Protein AF-0000000068027535 (afdb_homodimer)

Secondary structure (DSSP, 8-state):
---------------HHHHHHHHHHHHHS--S---HHHHHHHHHHHHHTT-HHHHHHHHHHHHTT--TTTHHHHHHHHHHHT-HHHHHHHHHHHTSHHHHHHHHTSTHHHHHHHH-THHHHHHHHHHS-TT-HHHHHHHHHH--/---------------HHHHHHHHHHHHHS--S---HHHHHHHHHHHHHTT-HHHHHHHHHHHHTT--TTTHHHHHHHHHHHT-HHHHHHHHHHHTSHHHHHHHHTSTHHHHHHHH-THHHHHHHHHHS-TT-HHHHHHHHHH--

pLDDT: mean 91.59, std 15.97, range [33.88, 98.69]

Structure (mmCIF, N/CA/C/O backbone):
data_AF-0000000068027535-model_v1
#
loop_
_entity.id
_entity.type
_entity.pdbx_description
1 polymer 'BTB domain-containing protein'
#
loop_
_atom_site.group_PDB
_atom_site.id
_atom_site.type_symbol
_atom_site.label_atom_id
_atom_site.label_alt_id
_atom_site.label_comp_id
_atom_site.label_asym_id
_atom_site.label_entity_id
_atom_site.label_seq_id
_atom_site.pdbx_PDB_ins_code
_atom_site.Cartn_x
_atom_site.Cartn_y
_atom_site.Cartn_z
_atom_site.occupancy
_atom_site.B_iso_or_equiv
_atom_site.auth_seq_id
_atom_site.auth_comp_id
_atom_site.auth_asym_id
_atom_site.auth_atom_id
_atom_site.pdbx_PDB_model_num
ATOM 1 N N . MET A 1 1 ? -26.547 28.641 49.562 1 34.34 1 MET A N 1
ATOM 2 C CA . MET A 1 1 ? -25.156 28.906 49.219 1 34.34 1 MET A CA 1
ATOM 3 C C . MET A 1 1 ? -24.766 28.109 47.969 1 34.34 1 MET A C 1
ATOM 5 O O . MET A 1 1 ? -24.859 26.891 47.938 1 34.34 1 MET A O 1
ATOM 9 N N . GLU A 1 2 ? -25.031 28.641 46.719 1 34.19 2 GLU A N 1
ATOM 10 C CA . GLU A 1 2 ? -24.891 28.031 45.375 1 34.19 2 GLU A CA 1
ATOM 11 C C . GLU A 1 2 ? -23.469 27.5 45.188 1 34.19 2 GLU A C 1
ATOM 13 O O . GLU A 1 2 ? -22.5 28.234 45.344 1 34.19 2 GLU A O 1
ATOM 18 N N . GLU A 1 3 ? -23.172 26.219 45.5 1 37.66 3 GLU A N 1
ATOM 19 C CA . GLU A 1 3 ? -21.938 25.469 45.281 1 37.66 3 GLU A CA 1
ATOM 20 C C . GLU A 1 3 ? -21.375 25.781 43.875 1 37.66 3 GLU A C 1
ATOM 22 O O . GLU A 1 3 ? -22.094 25.719 42.875 1 37.66 3 GLU A O 1
ATOM 27 N N . SER A 1 4 ? -20.406 26.766 43.781 1 38.25 4 SER A N 1
ATOM 28 C CA . SER A 1 4 ? -19.562 27.062 42.625 1 38.25 4 SER A CA 1
ATOM 29 C C . SER A 1 4 ? -19.031 25.797 42 1 38.25 4 SER A C 1
ATOM 31 O O . SER A 1 4 ? -18.375 24.984 42.656 1 38.25 4 SER A O 1
ATOM 33 N N . SER A 1 5 ? -19.797 25.078 41.188 1 38.94 5 SER A N 1
ATOM 34 C CA . SER A 1 5 ? -19.281 24.047 40.312 1 38.94 5 SER A CA 1
ATOM 35 C C . SER A 1 5 ? -17.906 24.406 39.781 1 38.94 5 SER A C 1
ATOM 37 O O . SER A 1 5 ? -17.766 25.391 39.031 1 38.94 5 SER A O 1
ATOM 39 N N . SER A 1 6 ? -16.891 24.328 40.625 1 39.22 6 SER A N 1
ATOM 40 C CA . SER A 1 6 ? -15.508 24.406 40.188 1 39.22 6 SER A CA 1
ATOM 41 C C . SER A 1 6 ? -15.305 23.656 38.875 1 39.22 6 SER A C 1
ATOM 43 O O . SER A 1 6 ? -15.445 22.438 38.844 1 39.22 6 SER A O 1
ATOM 45 N N . GLY A 1 7 ? -15.797 24.156 37.781 1 38.53 7 GLY A N 1
ATOM 46 C CA . GLY A 1 7 ? -15.398 23.656 36.469 1 38.53 7 GLY A CA 1
ATOM 47 C C . GLY A 1 7 ? -13.945 23.219 36.406 1 38.53 7 GLY A C 1
ATOM 48 O O . GLY A 1 7 ? -13.039 24.016 36.688 1 38.53 7 GLY A O 1
ATOM 49 N N . HIS A 1 8 ? -13.547 22.047 36.969 1 38.53 8 HIS A N 1
ATOM 50 C CA . HIS A 1 8 ? -12.234 21.453 36.75 1 38.53 8 HIS A CA 1
ATOM 51 C C . HIS A 1 8 ? -11.734 21.781 35.344 1 38.53 8 HIS A C 1
ATOM 53 O O . HIS A 1 8 ? -12.32 21.328 34.344 1 38.53 8 HIS A O 1
ATOM 59 N N . ILE A 1 9 ? -11.242 22.969 35.062 1 40.19 9 ILE A N 1
ATOM 60 C CA . ILE A 1 9 ? -10.531 23.234 33.812 1 40.19 9 ILE A CA 1
ATOM 61 C C . ILE A 1 9 ? -9.445 22.188 33.594 1 40.19 9 ILE A C 1
ATOM 63 O O . ILE A 1 9 ? -8.562 22.016 34.438 1 40.19 9 ILE A O 1
ATOM 67 N N . GLU A 1 10 ? -9.68 21.094 33.188 1 42.31 10 GLU A N 1
ATOM 68 C CA . GLU A 1 10 ? -8.57 20.266 32.688 1 42.31 10 GLU A CA 1
ATOM 69 C C . GLU A 1 10 ? -7.48 21.125 32.062 1 42.31 10 GLU A C 1
ATOM 71 O O . GLU A 1 10 ? -7.715 21.781 31.047 1 42.31 10 GLU A O 1
ATOM 76 N N . ILE A 1 11 ? -6.676 21.688 32.875 1 45.47 11 ILE A N 1
ATOM 77 C CA . ILE A 1 11 ? -5.504 22.422 32.406 1 45.47 11 ILE A CA 1
ATOM 78 C C . ILE A 1 11 ? -4.801 21.641 31.297 1 45.47 11 ILE A C 1
ATOM 80 O O . ILE A 1 11 ? -4.355 20.516 31.516 1 45.47 11 ILE A O 1
ATOM 84 N N . CYS A 1 12 ? -5.273 21.594 30.188 1 54.16 12 CYS A N 1
ATOM 85 C CA . CYS A 1 12 ? -4.516 21.094 29.047 1 54.16 12 CYS A CA 1
ATOM 86 C C . CYS A 1 12 ? -3.086 21.625 29.078 1 54.16 12 CYS A C 1
ATOM 88 O O . CYS A 1 12 ? -2.85 22.781 29.422 1 54.16 12 CYS A O 1
ATOM 90 N N . ASP A 1 13 ? -2.123 20.797 29.281 1 64.94 13 ASP A N 1
ATOM 91 C CA . ASP A 1 13 ? -0.704 21.125 29.375 1 64.94 13 ASP A CA 1
ATOM 92 C C . ASP A 1 13 ? -0.248 21.953 28.188 1 64.94 13 ASP A C 1
ATOM 94 O O . ASP A 1 13 ? 0.183 21.406 27.156 1 64.94 13 ASP A O 1
ATOM 98 N N . MET A 1 14 ? -0.926 22.984 27.984 1 82.12 14 MET A N 1
ATOM 99 C CA . MET A 1 14 ? -0.424 23.938 27 1 82.12 14 MET A CA 1
ATOM 100 C C . MET A 1 14 ? 0.792 24.688 27.531 1 82.12 14 MET A C 1
ATOM 102 O O . MET A 1 14 ? 0.823 25.062 28.703 1 82.12 14 MET A O 1
ATOM 106 N N . GLU A 1 15 ? 1.81 24.719 26.719 1 90.19 15 GLU A N 1
ATOM 107 C CA . GLU A 1 15 ? 3.004 25.484 27.078 1 90.19 15 GLU A CA 1
ATOM 108 C C . GLU A 1 15 ? 2.66 26.938 27.391 1 90.19 15 GLU A C 1
ATOM 110 O O . GLU A 1 15 ? 1.772 27.516 26.75 1 90.19 15 GLU A O 1
ATOM 115 N N . ALA A 1 16 ? 3.369 27.547 28.234 1 92.31 16 ALA A N 1
ATOM 116 C CA . ALA A 1 16 ? 3.094 28.891 28.734 1 92.31 16 ALA A CA 1
ATOM 117 C C . ALA A 1 16 ? 3.115 29.906 27.609 1 92.31 16 ALA A C 1
ATOM 119 O O . ALA A 1 16 ? 2.254 30.797 27.547 1 92.31 16 ALA A O 1
ATOM 120 N N . ASP A 1 17 ? 4.07 29.734 26.781 1 93.5 17 ASP A N 1
ATOM 121 C CA . ASP A 1 17 ? 4.191 30.688 25.688 1 93.5 17 ASP A CA 1
ATOM 122 C C . ASP A 1 17 ? 3 30.578 24.734 1 93.5 17 ASP A C 1
ATOM 124 O O . ASP A 1 17 ? 2.508 31.594 24.234 1 93.5 17 ASP A O 1
ATOM 128 N N . VAL A 1 18 ? 2.545 29.422 24.484 1 95.88 18 VAL A N 1
ATOM 129 C CA . VAL A 1 18 ? 1.379 29.203 23.641 1 95.88 18 VAL A CA 1
ATOM 130 C C . VAL A 1 18 ? 0.146 29.844 24.281 1 95.88 18 VAL A C 1
ATOM 132 O O . VAL A 1 18 ? -0.618 30.531 23.609 1 95.88 18 VAL A O 1
ATOM 135 N N . PHE A 1 19 ? 0.036 29.641 25.578 1 95.44 19 PHE A N 1
ATOM 136 C CA . PHE A 1 19 ? -1.104 30.188 26.297 1 95.44 19 PHE A CA 1
ATOM 137 C C . PHE A 1 19 ? -1.096 31.703 26.25 1 95.44 19 PHE A C 1
ATOM 139 O O . PHE A 1 19 ? -2.125 32.344 25.984 1 95.44 19 PHE A O 1
ATOM 146 N N . LYS A 1 20 ? 0.001 32.25 26.453 1 95.25 20 LYS A N 1
ATOM 147 C CA . LYS A 1 20 ? 0.148 33.688 26.406 1 95.25 20 LYS A CA 1
ATOM 148 C C . LYS A 1 20 ? -0.239 34.25 25.047 1 95.25 20 LYS A C 1
ATOM 150 O O . LYS A 1 20 ? -0.961 35.25 24.953 1 95.25 20 LYS A O 1
ATOM 155 N N . THR A 1 21 ? 0.251 33.594 24.062 1 96.94 21 THR A N 1
ATOM 156 C CA . THR A 1 21 ? -0.044 34.031 22.703 1 96.94 21 THR A CA 1
ATOM 157 C C . THR A 1 21 ? -1.529 33.875 22.391 1 96.94 21 THR A C 1
ATOM 159 O O . THR A 1 21 ? -2.129 34.75 21.734 1 96.94 21 THR A O 1
ATOM 162 N N . LEU A 1 22 ? -2.131 32.844 22.844 1 97.38 22 LEU A N 1
ATOM 163 C CA . LEU A 1 22 ? -3.562 32.625 22.688 1 97.38 22 LEU A CA 1
ATOM 164 C C . LEU A 1 22 ? -4.367 33.75 23.328 1 97.38 22 LEU A C 1
ATOM 166 O O . LEU A 1 22 ? -5.238 34.344 22.688 1 97.38 22 LEU A O 1
ATOM 170 N N . LEU A 1 23 ? -3.996 34.062 24.531 1 96.38 23 LEU A N 1
ATOM 171 C CA . LEU A 1 23 ? -4.688 35.125 25.25 1 96.38 23 LEU A CA 1
ATOM 172 C C . LEU A 1 23 ? -4.535 36.469 24.547 1 96.38 23 LEU A C 1
ATOM 174 O O . LEU A 1 23 ? -5.496 37.219 24.422 1 96.38 23 LEU A O 1
ATOM 178 N N . TYR A 1 24 ? -3.365 36.719 24.172 1 97.31 24 TYR A N 1
ATOM 179 C CA . TYR A 1 24 ? -3.102 37.938 23.422 1 97.31 24 TYR A CA 1
ATOM 180 C C . TYR A 1 24 ? -4.004 38.062 22.203 1 97.31 24 TYR A C 1
ATOM 182 O O . TYR A 1 24 ? -4.578 39.094 21.938 1 97.31 24 TYR A O 1
ATOM 190 N N . PHE A 1 25 ? -4.121 37 21.5 1 97.94 25 PHE A N 1
ATOM 191 C CA . PHE A 1 25 ? -4.98 36.969 20.312 1 97.94 25 PHE A CA 1
ATOM 192 C C . PHE A 1 25 ? -6.43 37.25 20.703 1 97.94 25 PHE A C 1
ATOM 194 O O . PHE A 1 25 ? -7.121 38.031 20.047 1 97.94 25 PHE A O 1
ATOM 201 N N . ILE A 1 26 ? -6.898 36.594 21.734 1 97 26 ILE A N 1
ATOM 202 C CA . ILE A 1 26 ? -8.281 36.75 22.172 1 97 26 ILE A CA 1
ATOM 203 C C . ILE A 1 26 ? -8.578 38.188 22.5 1 97 26 ILE A C 1
ATOM 205 O O . ILE A 1 26 ? -9.664 38.719 22.203 1 97 26 ILE A O 1
ATOM 209 N N . TYR A 1 27 ? -7.586 38.781 23.047 1 97.19 27 TYR A N 1
ATOM 210 C CA . TYR A 1 27 ? -7.789 40.125 23.531 1 97.19 27 TYR A CA 1
ATOM 211 C C . TYR A 1 27 ? -7.598 41.156 22.406 1 97.19 27 TYR A C 1
ATOM 213 O O . TYR A 1 27 ? -8.219 42.219 22.422 1 97.19 27 TYR A O 1
ATOM 221 N N . THR A 1 28 ? -6.711 40.875 21.453 1 97.38 28 THR A N 1
ATOM 222 C CA . THR A 1 28 ? -6.309 41.875 20.5 1 97.38 28 THR A CA 1
ATOM 223 C C . THR A 1 28 ? -6.723 41.5 19.078 1 97.38 28 THR A C 1
ATOM 225 O O . THR A 1 28 ? -6.719 42.344 18.172 1 97.38 28 THR A O 1
ATOM 228 N N . ASP A 1 29 ? -6.891 40.219 18.797 1 97.06 29 ASP A N 1
ATOM 229 C CA . ASP A 1 29 ? -7.219 39.656 17.484 1 97.06 29 ASP A CA 1
ATOM 230 C C . ASP A 1 29 ? -6.008 39.688 16.562 1 97.06 29 ASP A C 1
ATOM 232 O O . ASP A 1 29 ? -6.148 39.844 15.344 1 97.06 29 ASP A O 1
ATOM 236 N N . SER A 1 30 ? -4.867 39.656 17.25 1 96.44 30 SER A N 1
ATOM 237 C CA . SER A 1 30 ? -3.629 39.719 16.484 1 96.44 30 SER A CA 1
ATOM 238 C C . SER A 1 30 ? -2.627 38.688 16.984 1 96.44 30 SER A C 1
ATOM 240 O O . SER A 1 30 ? -2.639 38.312 18.156 1 96.44 30 SER A O 1
ATOM 242 N N . VAL A 1 31 ? -1.826 38.156 16 1 96.75 31 VAL A N 1
ATOM 243 C CA . VAL A 1 31 ? -0.714 37.281 16.328 1 96.75 31 VAL A CA 1
ATOM 244 C C . VAL A 1 31 ? 0.538 37.719 15.57 1 96.75 31 VAL A C 1
ATOM 246 O O . VAL A 1 31 ? 0.839 37.219 14.492 1 96.75 31 VAL A O 1
ATOM 249 N N . PRO A 1 32 ? 1.29 38.656 16.141 1 92.31 32 PRO A N 1
ATOM 250 C CA . PRO A 1 32 ? 2.385 39.312 15.414 1 92.31 32 PRO A CA 1
ATOM 251 C C . PRO A 1 32 ? 3.549 38.375 15.125 1 92.31 32 PRO A C 1
ATOM 253 O O . PRO A 1 32 ? 4.246 38.531 14.117 1 92.31 32 PRO A O 1
ATOM 256 N N . LEU A 1 33 ? 3.932 37.5 15.984 1 89.06 33 LEU A N 1
ATOM 257 C CA . LEU A 1 33 ? 5.008 36.562 15.766 1 89.06 33 LEU A CA 1
ATOM 258 C C . LEU A 1 33 ? 4.453 35.125 15.648 1 89.06 33 LEU A C 1
ATOM 260 O O . LEU A 1 33 ? 3.906 34.594 16.609 1 89.06 33 LEU A O 1
ATOM 264 N N . LEU A 1 34 ? 4.406 34.75 14.406 1 96 34 LEU A N 1
ATOM 265 C CA . LEU A 1 34 ? 3.865 33.406 14.188 1 96 34 LEU A CA 1
ATOM 266 C C . LEU A 1 34 ? 4.801 32.594 13.32 1 96 34 LEU A C 1
ATOM 268 O O . LEU A 1 34 ? 4.766 32.688 12.094 1 96 34 LEU A O 1
ATOM 272 N N . ASP A 1 35 ? 5.617 31.812 13.93 1 95.56 35 ASP A N 1
ATOM 273 C CA . ASP A 1 35 ? 6.379 30.844 13.141 1 95.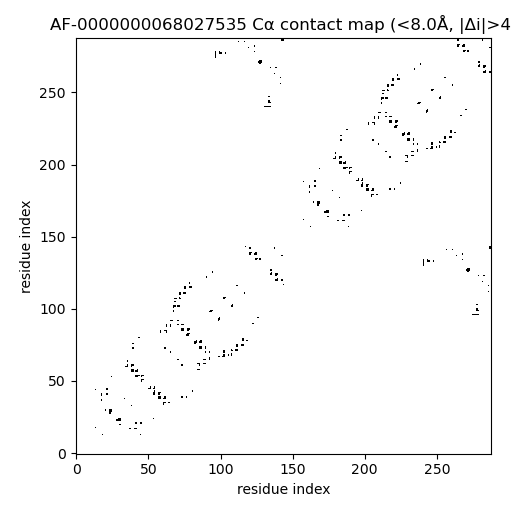56 35 ASP A CA 1
ATOM 274 C C . ASP A 1 35 ? 5.641 29.516 13.031 1 95.56 35 ASP A C 1
ATOM 276 O O . ASP A 1 35 ? 4.578 29.344 13.633 1 95.56 35 ASP A O 1
ATOM 280 N N . VAL A 1 36 ? 6.188 28.641 12.312 1 95.81 36 VAL A N 1
ATOM 281 C CA . VAL A 1 36 ? 5.492 27.406 11.969 1 95.81 36 VAL A CA 1
ATOM 282 C C . VAL A 1 36 ? 5.305 26.562 13.219 1 95.81 36 VAL A C 1
ATOM 284 O O . VAL A 1 36 ? 4.258 25.938 13.406 1 95.81 36 VAL A O 1
ATOM 287 N N . VAL A 1 37 ? 6.266 26.547 14.062 1 94.62 37 VAL A N 1
ATOM 288 C CA . VAL A 1 37 ? 6.188 25.766 15.281 1 94.62 37 VAL A CA 1
ATOM 289 C C . VAL A 1 37 ? 5.07 26.297 16.172 1 94.62 37 VAL A C 1
ATOM 291 O O . VAL A 1 37 ? 4.215 25.547 16.641 1 94.62 37 VAL A O 1
ATOM 294 N N . MET A 1 38 ? 5.082 27.531 16.391 1 95.38 38 MET A N 1
ATOM 295 C CA . MET A 1 38 ? 4.035 28.188 17.172 1 95.38 38 MET A CA 1
ATOM 296 C C . MET A 1 38 ? 2.672 28 16.516 1 95.38 38 MET A C 1
ATOM 298 O O . MET A 1 38 ? 1.68 27.734 17.188 1 95.38 38 MET A O 1
ATOM 302 N N . ALA A 1 39 ? 2.637 28.156 15.211 1 97.81 39 ALA A N 1
ATOM 303 C CA . ALA A 1 39 ? 1.385 27.969 14.484 1 97.81 39 ALA A CA 1
ATOM 304 C C . ALA A 1 39 ? 0.794 26.594 14.75 1 97.81 39 ALA A C 1
ATOM 306 O O . ALA A 1 39 ? -0.422 26.453 14.906 1 97.81 39 ALA A O 1
ATOM 307 N N . GLY A 1 40 ? 1.618 25.578 14.828 1 97.44 40 GLY A N 1
ATOM 308 C CA . GLY A 1 40 ? 1.147 24.234 15.148 1 97.44 40 GLY A CA 1
ATOM 309 C C . GLY A 1 40 ? 0.492 24.141 16.516 1 97.44 40 GLY A C 1
ATOM 310 O O . GLY A 1 40 ? -0.602 23.594 16.641 1 97.44 40 GLY A O 1
ATOM 311 N N . HIS A 1 41 ? 1.162 24.688 17.453 1 96.31 41 HIS A N 1
ATOM 312 C CA . HIS A 1 41 ? 0.631 24.672 18.812 1 96.31 41 HIS A CA 1
ATOM 313 C C . HIS A 1 41 ? -0.655 25.484 18.922 1 96.31 41 HIS A C 1
ATOM 315 O O . HIS A 1 41 ? -1.63 25.031 19.531 1 96.31 41 HIS A O 1
ATOM 321 N N . LEU A 1 42 ? -0.685 26.578 18.312 1 97.69 42 LEU A N 1
ATOM 322 C CA . LEU A 1 42 ? -1.848 27.469 18.391 1 97.69 42 LEU A CA 1
ATOM 323 C C . LEU A 1 42 ? -3.025 26.859 17.625 1 97.69 42 LEU A C 1
ATOM 325 O O . LEU A 1 42 ? -4.18 27.047 18.016 1 97.69 42 LEU A O 1
ATOM 329 N N . LEU A 1 43 ? -2.732 26.172 16.562 1 98.12 43 LEU A N 1
ATOM 330 C CA . LEU A 1 43 ? -3.803 25.516 15.82 1 98.12 43 LEU A CA 1
ATOM 331 C C . LEU A 1 43 ? -4.59 24.562 16.719 1 98.12 43 LEU A C 1
ATOM 333 O O . LEU A 1 43 ? -5.82 24.609 16.734 1 98.12 43 LEU A O 1
ATOM 337 N N . VAL A 1 44 ? -3.904 23.797 17.469 1 97.62 44 VAL A N 1
ATOM 338 C CA . VAL A 1 44 ? -4.523 22.828 18.375 1 97.62 44 VAL A CA 1
ATOM 339 C C . VAL A 1 44 ? -5.328 23.562 19.438 1 97.62 44 VAL A C 1
ATOM 341 O O . VAL A 1 44 ? -6.469 23.203 19.719 1 97.62 44 VAL A O 1
ATOM 344 N N . ALA A 1 45 ? -4.75 24.578 19.969 1 97.12 45 ALA A N 1
ATOM 345 C CA . ALA A 1 45 ? -5.414 25.359 21 1 97.12 45 ALA A CA 1
ATOM 346 C C . ALA A 1 45 ? -6.66 26.047 20.453 1 97.12 45 ALA A C 1
ATOM 348 O O . ALA A 1 45 ? -7.719 26.016 21.078 1 97.12 45 ALA A O 1
ATOM 349 N N . ALA A 1 46 ? -6.457 26.656 19.359 1 97.81 46 ALA A N 1
ATOM 350 C CA . ALA A 1 46 ? -7.578 27.359 18.719 1 97.81 46 ALA A CA 1
ATOM 351 C C . ALA A 1 46 ? -8.734 26.391 18.453 1 97.81 46 ALA A C 1
ATOM 353 O O . ALA A 1 46 ? -9.898 26.75 18.609 1 97.81 46 ALA A O 1
ATOM 354 N N . ASP A 1 47 ? -8.375 25.188 18.016 1 97.31 47 ASP A N 1
ATOM 355 C CA . ASP A 1 47 ? -9.375 24.156 17.781 1 97.31 47 ASP A CA 1
ATOM 356 C C . ASP A 1 47 ? -10.047 23.734 19.078 1 97.31 47 ASP A C 1
ATOM 358 O O . ASP A 1 47 ? -11.273 23.609 19.141 1 97.31 47 ASP A O 1
ATOM 362 N N . ARG A 1 48 ? -9.305 23.609 20.094 1 95.56 48 ARG A N 1
ATOM 363 C CA . ARG A 1 48 ? -9.797 23.156 21.391 1 95.56 48 ARG A CA 1
ATOM 364 C C . ARG A 1 48 ? -10.742 24.172 22 1 95.56 48 ARG A C 1
ATOM 366 O O . ARG A 1 48 ? -11.766 23.797 22.578 1 95.56 48 ARG A O 1
ATOM 373 N N . TYR A 1 49 ? -10.383 25.359 21.844 1 95.5 49 TYR A N 1
ATOM 374 C CA . TYR A 1 49 ? -11.141 26.406 22.531 1 95.5 49 TYR A CA 1
ATOM 375 C C . TYR A 1 49 ? -12.125 27.078 21.578 1 95.5 49 TYR A C 1
ATOM 377 O O . TYR A 1 49 ? -12.75 28.078 21.938 1 95.5 49 TYR A O 1
ATOM 385 N N . ASP A 1 50 ? -12.227 26.578 20.391 1 96.69 50 ASP A N 1
ATOM 386 C CA . ASP A 1 50 ? -13.195 27 19.391 1 96.69 50 ASP A CA 1
ATOM 387 C C . ASP A 1 50 ? -13.031 28.484 19.047 1 96.69 50 ASP A C 1
ATOM 389 O O . ASP A 1 50 ? -13.992 29.25 19.125 1 96.69 50 ASP A O 1
ATOM 393 N N . ILE A 1 51 ? -11.852 28.797 18.688 1 97.75 51 ILE A N 1
ATOM 394 C CA . ILE A 1 51 ? -11.508 30.125 18.188 1 97.75 51 ILE A CA 1
ATOM 395 C C . ILE A 1 51 ? -11.273 30.062 16.688 1 97.75 51 ILE A C 1
ATOM 397 O O . ILE A 1 51 ? -10.133 29.938 16.219 1 97.75 51 ILE A O 1
ATOM 401 N N . PRO A 1 52 ? -12.227 30.266 15.883 1 97.62 52 PRO A N 1
ATOM 402 C CA . PRO A 1 52 ? -12.18 29.953 14.453 1 97.62 52 PRO A CA 1
ATOM 403 C C . PRO A 1 52 ? -11.188 30.828 13.68 1 97.62 52 PRO A C 1
ATOM 405 O O . PRO A 1 52 ? -10.477 30.328 12.805 1 97.62 52 PRO A O 1
ATOM 408 N N . ARG A 1 53 ? -11.227 32.125 13.969 1 97.94 53 ARG A N 1
ATOM 409 C CA . ARG A 1 53 ? -10.336 33 13.227 1 97.94 53 ARG A CA 1
ATOM 410 C C . ARG A 1 53 ? -8.875 32.625 13.43 1 97.94 53 ARG A C 1
ATOM 412 O O . ARG A 1 53 ? -8.117 32.531 12.469 1 97.94 53 ARG A O 1
ATOM 419 N N . LEU A 1 54 ? -8.5 32.375 14.648 1 98.38 54 LEU A N 1
ATOM 420 C CA . LEU A 1 54 ? -7.133 31.969 14.945 1 98.38 54 LEU A CA 1
ATOM 421 C C . LEU A 1 54 ? -6.82 30.609 14.305 1 98.38 54 LEU A C 1
ATOM 423 O O . LEU A 1 54 ? -5.715 30.406 13.805 1 98.38 54 LEU A O 1
ATOM 427 N N . LYS A 1 55 ? -7.766 29.703 14.328 1 98.31 55 LYS A N 1
ATOM 428 C CA . LYS A 1 55 ? -7.602 28.406 13.703 1 98.31 55 LYS A CA 1
ATOM 429 C C . LYS A 1 55 ? -7.258 28.547 12.219 1 98.31 55 LYS A C 1
ATOM 431 O O . LYS A 1 55 ? -6.305 27.922 11.734 1 98.31 55 LYS A O 1
ATOM 436 N N . VAL A 1 56 ? -7.965 29.375 11.562 1 98.25 56 VAL A N 1
ATOM 437 C CA . VAL A 1 56 ? -7.777 29.594 10.133 1 98.25 56 VAL A CA 1
ATOM 438 C C . VAL A 1 56 ? -6.41 30.219 9.875 1 98.25 56 VAL A C 1
ATOM 440 O O . VAL A 1 56 ? -5.688 29.797 8.969 1 98.25 56 VAL A O 1
ATOM 443 N N . ILE A 1 57 ? -6.059 31.203 10.664 1 98.38 57 ILE A N 1
ATOM 444 C CA . ILE A 1 57 ? -4.781 31.891 10.516 1 98.38 57 ILE A CA 1
ATOM 445 C C . ILE A 1 57 ? -3.635 30.906 10.68 1 98.38 57 ILE A C 1
ATOM 447 O O . ILE A 1 57 ? -2.717 30.859 9.852 1 98.38 57 ILE A O 1
ATOM 451 N N . CYS A 1 58 ? -3.713 30.109 11.672 1 98.56 58 CYS A N 1
ATOM 452 C CA . CYS A 1 58 ? -2.658 29.141 11.953 1 98.56 58 CYS A CA 1
ATOM 453 C C . CYS A 1 58 ? -2.604 28.062 10.875 1 98.56 58 CYS A C 1
ATOM 455 O O . CYS A 1 58 ? -1.521 27.688 10.422 1 98.56 58 CYS A O 1
ATOM 457 N N . GLU A 1 59 ? -3.736 27.547 10.5 1 98.56 59 GLU A N 1
ATOM 458 C CA . GLU A 1 59 ? -3.783 26.516 9.469 1 98.56 59 GLU A CA 1
ATOM 459 C C . GLU A 1 59 ? -3.209 27.031 8.148 1 98.56 59 GLU A C 1
ATOM 461 O O . GLU A 1 59 ? -2.486 26.312 7.457 1 98.56 59 GLU A O 1
ATOM 466 N N . GLU A 1 60 ? -3.543 28.266 7.832 1 98.25 60 GLU A N 1
ATOM 467 C CA . GLU A 1 60 ? -3.006 28.875 6.617 1 98.25 60 GLU A CA 1
ATOM 468 C C . GLU A 1 60 ? -1.486 28.984 6.688 1 98.25 60 GLU A C 1
ATOM 470 O O . GLU A 1 60 ? -0.794 28.734 5.699 1 98.25 60 GLU A O 1
ATOM 475 N N . LYS A 1 61 ? -0.976 29.453 7.793 1 98.25 61 LYS A N 1
ATOM 476 C CA . LYS A 1 61 ? 0.466 29.547 8 1 98.25 61 LYS A CA 1
ATOM 477 C C . LYS A 1 61 ? 1.146 28.203 7.77 1 98.25 61 LYS A C 1
ATOM 479 O O . LYS A 1 61 ? 2.15 28.109 7.059 1 98.25 61 LYS A O 1
ATOM 484 N N . LEU A 1 62 ? 0.594 27.141 8.289 1 98.44 62 LEU A N 1
ATOM 485 C CA . LEU A 1 62 ? 1.167 25.812 8.148 1 98.44 62 LEU A CA 1
ATOM 486 C C . LEU A 1 62 ? 1.088 25.328 6.707 1 98.44 62 LEU A C 1
ATOM 488 O O . LEU A 1 62 ? 2.072 24.828 6.16 1 98.44 62 LEU A O 1
ATOM 492 N N . CYS A 1 63 ? -0.05 25.516 6.047 1 98.5 63 CYS A N 1
ATOM 493 C CA . CYS A 1 63 ? -0.288 25.031 4.691 1 98.5 63 CYS A CA 1
ATOM 494 C C . CYS A 1 63 ? 0.636 25.719 3.697 1 98.5 63 CYS A C 1
ATOM 496 O O . CYS A 1 63 ? 1.034 25.125 2.695 1 98.5 63 CYS A O 1
ATOM 498 N N . SER A 1 64 ? 1.033 26.969 4.062 1 97.56 64 SER A N 1
ATOM 499 C CA . SER A 1 64 ? 1.825 27.75 3.115 1 97.56 64 SER A CA 1
ATOM 500 C C . SER A 1 64 ? 3.318 27.516 3.33 1 97.56 64 SER A C 1
ATOM 502 O O . SER A 1 64 ? 4.141 28 2.551 1 97.56 64 SER A O 1
ATOM 504 N N . HIS A 1 65 ? 3.709 26.75 4.344 1 97.06 65 HIS A N 1
ATOM 505 C CA . HIS A 1 65 ? 5.125 26.594 4.66 1 97.06 65 HIS A CA 1
ATOM 506 C C . HIS A 1 65 ? 5.477 25.125 4.895 1 97.06 65 HIS A C 1
ATOM 508 O O . HIS A 1 65 ? 6.266 24.812 5.789 1 97.06 65 HIS A O 1
ATOM 514 N N . ILE A 1 66 ? 4.883 24.219 4.156 1 97.5 66 ILE A N 1
ATOM 515 C CA . ILE A 1 66 ? 5.195 22.797 4.281 1 97.5 66 ILE A CA 1
ATOM 516 C C . ILE A 1 66 ? 6.551 22.516 3.641 1 97.5 66 ILE A C 1
ATOM 518 O O . ILE A 1 66 ? 6.844 23 2.549 1 97.5 66 ILE A O 1
ATOM 522 N N . ASP A 1 67 ? 7.379 21.828 4.398 1 96.25 67 ASP A N 1
ATOM 523 C CA . ASP A 1 67 ? 8.648 21.359 3.855 1 96.25 67 ASP A CA 1
ATOM 524 C C . ASP A 1 67 ? 9 19.969 4.406 1 96.25 67 ASP A C 1
ATOM 526 O O . ASP A 1 67 ? 8.234 19.391 5.184 1 96.25 67 ASP A O 1
ATOM 530 N N . SER A 1 68 ? 10.094 19.438 4.016 1 95.62 68 SER A N 1
ATOM 531 C CA . SER A 1 68 ? 10.453 18.062 4.332 1 95.62 68 SER A CA 1
ATOM 532 C C . SER A 1 68 ? 10.688 17.891 5.828 1 95.62 68 SER A C 1
ATOM 534 O O . SER A 1 68 ? 10.453 16.797 6.367 1 95.62 68 SER A O 1
ATOM 536 N N . ASN A 1 69 ? 11.086 18.938 6.512 1 94 69 ASN A N 1
ATOM 537 C CA . ASN A 1 69 ? 11.422 18.844 7.93 1 94 69 ASN A CA 1
ATOM 538 C C . ASN A 1 69 ? 10.172 18.797 8.797 1 94 69 ASN A C 1
ATOM 540 O O . ASN A 1 69 ? 10.203 18.281 9.914 1 94 69 ASN A O 1
ATOM 544 N N . MET A 1 70 ? 9.109 19.312 8.219 1 94.44 70 MET A N 1
ATOM 545 C CA . MET A 1 70 ? 7.953 19.5 9.094 1 94.44 70 MET A CA 1
ATOM 546 C C . MET A 1 70 ? 6.762 18.688 8.602 1 94.44 70 MET A C 1
ATOM 548 O O . MET A 1 70 ? 5.789 18.5 9.336 1 94.44 70 MET A O 1
ATOM 552 N N . VAL A 1 71 ? 6.816 18.141 7.441 1 97.94 71 VAL A N 1
ATOM 553 C CA . VAL A 1 71 ? 5.648 17.531 6.816 1 97.94 71 VAL A CA 1
ATOM 554 C C . VAL A 1 71 ? 5.18 16.344 7.648 1 97.94 71 VAL A C 1
ATOM 556 O O . VAL A 1 71 ? 3.977 16.141 7.84 1 97.94 71 VAL A O 1
ATOM 559 N N . ALA A 1 72 ? 6.074 15.578 8.172 1 97.25 72 ALA A N 1
ATOM 560 C CA . ALA A 1 72 ? 5.688 14.422 8.977 1 97.25 72 ALA A CA 1
ATOM 561 C C . ALA A 1 72 ? 4.957 14.859 10.242 1 97.25 72 ALA A C 1
ATOM 563 O O . ALA A 1 72 ? 3.912 14.297 10.586 1 97.25 72 ALA A O 1
ATOM 564 N N . THR A 1 73 ? 5.512 15.836 10.891 1 95.88 73 THR A N 1
ATOM 565 C CA . THR A 1 73 ? 4.91 16.359 12.109 1 95.88 73 THR A CA 1
ATOM 566 C C . THR A 1 73 ? 3.553 17 11.82 1 95.88 73 THR A C 1
ATOM 568 O O . THR A 1 73 ? 2.588 16.781 12.555 1 95.88 73 THR A O 1
ATOM 571 N N . SER A 1 74 ? 3.482 17.766 10.758 1 97.31 74 SER A N 1
ATOM 572 C CA . SER A 1 74 ? 2.234 18.406 10.352 1 97.31 74 SER A CA 1
ATOM 573 C C . SER A 1 74 ? 1.172 17.375 10 1 97.31 74 SER A C 1
ATOM 575 O O . SER A 1 74 ? 0 17.531 10.344 1 97.31 74 SER A O 1
ATOM 577 N N . LEU A 1 75 ? 1.603 16.375 9.352 1 97.75 75 LEU A N 1
ATOM 578 C CA . LEU A 1 75 ? 0.678 15.32 8.953 1 97.75 75 LEU A CA 1
ATOM 579 C C . LEU A 1 75 ? 0.14 14.586 10.18 1 97.75 75 LEU A C 1
ATOM 581 O O . LEU A 1 75 ? -1.057 14.297 10.258 1 97.75 75 LEU A O 1
ATOM 585 N N . ALA A 1 76 ? 0.981 14.297 11.117 1 97.31 76 ALA A N 1
ATOM 586 C CA . ALA A 1 76 ? 0.539 13.68 12.359 1 97.31 76 ALA A CA 1
ATOM 587 C C . ALA A 1 76 ? -0.471 14.562 13.086 1 97.31 76 ALA A C 1
ATOM 589 O O . ALA A 1 76 ? -1.505 14.078 13.555 1 97.31 76 ALA A O 1
ATOM 590 N N . LEU A 1 77 ? -0.159 15.805 13.156 1 96.81 77 LEU A N 1
ATOM 591 C CA . LEU A 1 77 ? -1.046 16.781 13.781 1 96.81 77 LEU A CA 1
ATOM 592 C C . LEU A 1 77 ? -2.404 16.797 13.086 1 96.81 77 LEU A C 1
ATOM 594 O O . LEU A 1 77 ? -3.443 16.734 13.75 1 96.81 77 LEU A O 1
ATOM 598 N N . ALA A 1 78 ? -2.338 16.859 11.781 1 98.31 78 ALA A N 1
ATOM 599 C CA . ALA A 1 78 ? -3.562 16.891 10.984 1 98.31 78 ALA A CA 1
ATOM 600 C C . ALA A 1 78 ? -4.402 15.641 11.211 1 98.31 78 ALA A C 1
ATOM 602 O O . ALA A 1 78 ? -5.617 15.727 11.414 1 98.31 78 ALA A O 1
ATOM 603 N N . GLU A 1 79 ? -3.777 14.539 11.211 1 97.75 79 GLU A N 1
ATOM 604 C CA . GLU A 1 79 ? -4.469 13.258 11.375 1 97.75 79 GLU A CA 1
ATOM 605 C C . GLU A 1 79 ? -5.07 13.133 12.766 1 97.75 79 GLU A C 1
ATOM 607 O O . GLU A 1 79 ? -6.223 12.727 12.922 1 97.75 79 GLU A O 1
ATOM 612 N N . GLN A 1 80 ? -4.379 13.508 13.742 1 96.5 80 GLN A N 1
ATOM 613 C CA . GLN A 1 80 ? -4.789 13.344 15.133 1 96.5 80 GLN A CA 1
ATOM 614 C C . GLN A 1 80 ? -5.953 14.266 15.484 1 96.5 80 GLN A C 1
ATOM 616 O O . GLN A 1 80 ? -6.789 13.93 16.328 1 96.5 80 GLN A O 1
ATOM 621 N N . HIS A 1 81 ? -6.066 15.414 14.773 1 96.81 81 HIS A N 1
ATOM 622 C CA . HIS A 1 81 ? -7.059 16.406 15.164 1 96.81 81 HIS A CA 1
ATOM 623 C C . HIS A 1 81 ? -8.102 16.609 14.07 1 96.81 81 HIS A C 1
ATOM 625 O O . HIS A 1 81 ? -8.992 17.453 14.203 1 96.81 81 HIS A O 1
ATOM 631 N N . GLY A 1 82 ? -7.875 15.898 13 1 97.44 82 GLY A N 1
ATOM 632 C CA . GLY A 1 82 ? -8.852 15.969 11.922 1 97.44 82 GLY A CA 1
ATOM 633 C C . GLY A 1 82 ? -8.758 17.25 11.117 1 97.44 82 GLY A C 1
ATOM 634 O O . GLY A 1 82 ? -9.773 17.781 10.664 1 97.44 82 GLY A O 1
ATOM 635 N N . PHE A 1 83 ? -7.621 17.828 11.016 1 97.88 83 PHE A N 1
ATOM 636 C CA . PHE A 1 83 ? -7.426 19.016 10.195 1 97.88 83 PHE A CA 1
ATOM 637 C C . PHE A 1 83 ? -7.293 18.656 8.727 1 97.88 83 PHE A C 1
ATOM 639 O O . PHE A 1 83 ? -6.184 18.484 8.219 1 97.88 83 PHE A O 1
ATOM 646 N N . ARG A 1 84 ? -8.352 18.656 8.047 1 97.75 84 ARG A N 1
ATOM 647 C CA . ARG A 1 84 ? -8.438 18.125 6.695 1 97.75 84 ARG A CA 1
ATOM 648 C C . ARG A 1 84 ? -7.625 18.969 5.715 1 97.75 84 ARG A C 1
ATOM 650 O O . ARG A 1 84 ? -6.941 18.422 4.844 1 97.75 84 ARG A O 1
ATOM 657 N N . ARG A 1 85 ? -7.73 20.203 5.844 1 98.25 85 ARG A N 1
ATOM 658 C CA . ARG A 1 85 ? -7.008 21.094 4.941 1 98.25 85 ARG A CA 1
ATOM 659 C C . ARG A 1 85 ? -5.5 20.922 5.086 1 98.25 85 ARG A C 1
ATOM 661 O O . ARG A 1 85 ? -4.777 20.859 4.09 1 98.25 85 ARG A O 1
ATOM 668 N N . LEU A 1 86 ? -5.059 20.859 6.25 1 98.69 86 LEU A N 1
ATOM 669 C CA . LEU A 1 86 ? -3.637 20.672 6.504 1 98.69 86 LEU A CA 1
ATOM 670 C C . LEU A 1 86 ? -3.18 19.297 5.996 1 98.69 86 LEU A C 1
ATOM 672 O O . LEU A 1 86 ? -2.111 19.188 5.391 1 98.69 86 LEU A O 1
ATOM 676 N N . LYS A 1 87 ? -3.947 18.281 6.18 1 98.56 87 LYS A N 1
ATOM 677 C CA . LYS A 1 87 ? -3.631 16.953 5.691 1 98.56 87 LYS A CA 1
ATOM 678 C C . LYS A 1 87 ? -3.473 16.938 4.172 1 98.56 87 LYS A C 1
ATOM 680 O O . LYS A 1 87 ? -2.498 16.391 3.646 1 98.56 87 LYS A O 1
ATOM 685 N N . GLU A 1 88 ? -4.406 17.547 3.527 1 98.5 88 GLU A N 1
ATOM 686 C CA . GLU A 1 88 ? -4.375 17.609 2.068 1 98.5 88 GLU A CA 1
ATOM 687 C C . GLU A 1 88 ? -3.133 18.344 1.57 1 98.5 88 GLU A C 1
ATOM 689 O O . GLU A 1 88 ? -2.496 17.906 0.606 1 98.5 88 GLU A O 1
ATOM 694 N N . ALA A 1 89 ? -2.818 19.406 2.24 1 98.62 89 ALA A N 1
ATOM 695 C CA . ALA A 1 89 ? -1.62 20.141 1.863 1 98.62 89 ALA A CA 1
ATOM 696 C C . ALA A 1 89 ? -0.368 19.297 2.027 1 98.62 89 ALA A C 1
ATOM 698 O O . ALA A 1 89 ? 0.529 19.328 1.182 1 98.62 89 ALA A O 1
ATOM 699 N N . CYS A 1 90 ? -0.314 18.531 3.059 1 98.62 90 CYS A N 1
ATOM 700 C CA . CYS A 1 90 ? 0.812 17.641 3.285 1 98.62 90 CYS A CA 1
ATOM 701 C C . CYS A 1 90 ? 0.888 16.578 2.195 1 98.62 90 CYS A C 1
ATOM 703 O O . CYS A 1 90 ? 1.966 16.297 1.662 1 98.62 90 CYS A O 1
ATOM 705 N N . PHE A 1 91 ? -0.258 15.977 1.818 1 98.5 91 PHE A N 1
ATOM 706 C CA . PHE A 1 91 ? -0.296 14.953 0.782 1 98.5 91 PHE A CA 1
ATOM 707 C C . PHE A 1 91 ? 0.142 15.523 -0.562 1 98.5 91 PHE A C 1
ATOM 709 O O . PHE A 1 91 ? 0.837 14.859 -1.33 1 98.5 91 PHE A O 1
ATOM 716 N N . GLN A 1 92 ? -0.244 16.75 -0.775 1 98.31 92 GLN A N 1
ATOM 717 C CA . GLN A 1 92 ? 0.174 17.406 -2.012 1 98.31 92 GLN A CA 1
ATOM 718 C C . GLN A 1 92 ? 1.69 17.562 -2.059 1 98.31 92 GLN A C 1
ATOM 720 O O . GLN A 1 92 ? 2.314 17.344 -3.096 1 98.31 92 GLN A O 1
ATOM 725 N N . PHE A 1 93 ? 2.246 17.938 -1.003 1 98.62 93 PHE A N 1
ATOM 726 C CA . PHE A 1 93 ? 3.695 18.062 -0.902 1 98.62 93 PHE A CA 1
ATOM 727 C C . PHE A 1 93 ? 4.375 16.719 -1.124 1 98.62 93 PHE A C 1
ATOM 729 O O . PHE A 1 93 ? 5.379 16.641 -1.833 1 98.62 93 PHE A O 1
ATOM 736 N N . LEU A 1 94 ? 3.738 15.68 -0.65 1 98.19 94 LEU A N 1
ATOM 737 C CA . LEU A 1 94 ? 4.336 14.344 -0.675 1 98.19 94 LEU A CA 1
ATOM 738 C C . LEU A 1 94 ? 4.043 13.648 -1.997 1 98.19 94 LEU A C 1
ATOM 740 O O . LEU A 1 94 ? 4.512 12.531 -2.229 1 98.19 94 LEU A O 1
ATOM 744 N N . ALA A 1 95 ? 3.307 14.312 -2.832 1 96.5 95 ALA A N 1
ATOM 745 C CA . ALA A 1 95 ? 3.018 13.766 -4.156 1 96.5 95 ALA A CA 1
ATOM 746 C C . ALA A 1 95 ? 4.238 13.859 -5.066 1 96.5 95 ALA A C 1
ATOM 748 O O . ALA A 1 95 ? 4.172 13.5 -6.242 1 96.5 95 ALA A O 1
ATOM 749 N N . SER A 1 96 ? 5.297 14.305 -4.555 1 97.62 96 SER A N 1
ATOM 750 C CA . SER A 1 96 ? 6.602 14.289 -5.211 1 97.62 96 SER A CA 1
ATOM 751 C C . SER A 1 96 ? 7.492 13.188 -4.645 1 97.62 96 SER A C 1
ATOM 753 O O . SER A 1 96 ? 7.707 13.117 -3.434 1 97.62 96 SER A O 1
ATOM 755 N N . PRO A 1 97 ? 8.031 12.328 -5.605 1 97.88 97 PRO A N 1
ATOM 756 C CA . PRO A 1 97 ? 8.891 11.242 -5.117 1 97.88 97 PRO A CA 1
ATOM 757 C C . PRO A 1 97 ? 10.07 11.742 -4.289 1 97.88 97 PRO A C 1
ATOM 759 O O . PRO A 1 97 ? 10.406 11.141 -3.266 1 97.88 97 PRO A O 1
ATOM 762 N N . SER A 1 98 ? 10.648 12.836 -4.711 1 98.12 98 SER A N 1
ATOM 763 C CA . SER A 1 98 ? 11.797 13.383 -3.994 1 98.12 98 SER A CA 1
ATOM 764 C C . SER A 1 98 ? 11.398 13.898 -2.615 1 98.12 98 SER A C 1
ATOM 766 O O . SER A 1 98 ? 12.148 13.75 -1.651 1 98.12 98 SER A O 1
ATOM 768 N N . ASN A 1 99 ? 10.219 14.523 -2.496 1 98.06 99 ASN A N 1
ATOM 769 C CA . ASN A 1 99 ? 9.75 15.023 -1.208 1 98.06 99 ASN A CA 1
ATOM 770 C C . ASN A 1 99 ? 9.453 13.883 -0.238 1 98.06 99 ASN A C 1
ATOM 772 O O . ASN A 1 99 ? 9.734 13.984 0.957 1 98.06 99 ASN A O 1
ATOM 776 N N . LEU A 1 100 ? 8.891 12.836 -0.785 1 98.31 100 LEU A N 1
ATOM 777 C CA . LEU A 1 100 ? 8.609 11.672 0.046 1 98.31 100 LEU A CA 1
ATOM 778 C C . LEU A 1 100 ? 9.906 11.055 0.569 1 98.31 100 LEU A C 1
ATOM 780 O O . LEU A 1 100 ? 10.016 10.734 1.755 1 98.31 100 LEU A O 1
ATOM 784 N N . GLU A 1 101 ? 10.859 10.93 -0.303 1 97.88 101 GLU A N 1
ATOM 785 C CA . GLU A 1 101 ? 12.156 10.391 0.084 1 97.88 101 GLU A CA 1
ATOM 786 C C . GLU A 1 101 ? 12.805 11.242 1.174 1 97.88 101 GLU A C 1
ATOM 788 O O . GLU A 1 101 ? 13.352 10.711 2.143 1 97.88 101 GLU A O 1
ATOM 793 N N . ALA A 1 102 ? 12.742 12.516 1 1 97.69 102 ALA A N 1
ATOM 794 C CA . ALA A 1 102 ? 13.32 13.445 1.968 1 97.69 102 ALA A CA 1
ATOM 795 C C . ALA A 1 102 ? 12.641 13.312 3.328 1 97.69 102 ALA A C 1
ATOM 797 O O . ALA A 1 102 ? 13.305 13.359 4.367 1 97.69 102 ALA A O 1
ATOM 798 N N . MET A 1 103 ? 11.328 13.195 3.301 1 96.88 103 MET A N 1
ATOM 799 C CA . MET A 1 103 ? 10.578 13.055 4.543 1 96.88 103 MET A CA 1
ATOM 800 C C . MET A 1 103 ? 10.984 11.781 5.281 1 96.88 103 MET A C 1
ATOM 802 O O . MET A 1 103 ? 11.07 11.773 6.512 1 96.88 103 MET A O 1
ATOM 806 N N . MET A 1 104 ? 11.258 10.68 4.598 1 96.12 104 MET A N 1
ATOM 807 C CA . MET A 1 104 ? 11.594 9.391 5.203 1 96.12 104 MET A CA 1
ATOM 808 C C . MET A 1 104 ? 12.977 9.43 5.832 1 96.12 104 MET A C 1
ATOM 810 O O . MET A 1 104 ? 13.32 8.57 6.641 1 96.12 104 MET A O 1
ATOM 814 N N . ALA A 1 105 ? 13.766 10.383 5.441 1 95.06 105 ALA A N 1
ATOM 815 C CA . ALA A 1 105 ? 15.148 10.477 5.906 1 95.06 105 ALA A CA 1
ATOM 816 C C . ALA A 1 105 ? 15.227 11.219 7.234 1 95.06 105 ALA A C 1
ATOM 818 O O . ALA A 1 105 ? 16.297 11.297 7.848 1 95.06 105 ALA A O 1
ATOM 819 N N . ILE A 1 106 ? 14.203 11.797 7.719 1 92.81 106 ILE A N 1
ATOM 820 C CA . ILE A 1 106 ? 14.242 12.609 8.93 1 92.81 106 ILE A CA 1
ATOM 821 C C . ILE A 1 106 ? 13.539 11.875 10.07 1 92.81 106 ILE A C 1
ATOM 823 O O . ILE A 1 106 ? 12.789 10.93 9.836 1 92.81 106 ILE A O 1
ATOM 827 N N . GLU A 1 107 ? 13.711 12.289 11.289 1 91.62 107 GLU A N 1
ATOM 828 C CA . GLU A 1 107 ? 13.219 11.625 12.492 1 91.62 107 GLU A CA 1
ATOM 829 C C . GLU A 1 107 ? 11.695 11.672 12.562 1 91.62 107 GLU A C 1
ATOM 831 O O . GLU A 1 107 ? 11.07 10.75 13.086 1 91.62 107 GLU A O 1
ATOM 836 N N . GLY A 1 108 ? 11.188 12.68 12.016 1 92.69 108 GLY A N 1
ATOM 837 C CA . GLY A 1 108 ? 9.742 12.82 12.023 1 92.69 108 GLY A CA 1
ATOM 838 C C . GLY A 1 108 ? 9.023 11.656 11.367 1 92.69 108 GLY A C 1
ATOM 839 O O . GLY A 1 108 ? 7.902 11.312 11.758 1 92.69 108 GLY A O 1
ATOM 840 N N . TYR A 1 109 ? 9.68 11.008 10.562 1 95.25 109 TYR A N 1
ATOM 841 C CA . TYR A 1 109 ? 9.125 9.859 9.859 1 95.25 109 TYR A CA 1
ATOM 842 C C . TYR A 1 109 ? 8.828 8.719 10.82 1 95.25 109 TYR A C 1
ATOM 844 O O . TYR A 1 109 ? 7.75 8.117 10.766 1 95.25 109 TYR A O 1
ATOM 852 N N . GLU A 1 110 ? 9.703 8.422 11.688 1 95.12 110 GLU A N 1
ATOM 853 C CA . GLU A 1 110 ? 9.516 7.355 12.672 1 95.12 110 GLU A CA 1
ATOM 854 C C . GLU A 1 110 ? 8.336 7.656 13.586 1 95.12 110 GLU A C 1
ATOM 856 O O . GLU A 1 110 ? 7.547 6.766 13.906 1 95.12 110 GLU A O 1
ATOM 861 N N . HIS A 1 111 ? 8.281 8.867 13.922 1 93.81 111 HIS A N 1
ATOM 862 C CA . HIS A 1 111 ? 7.156 9.281 14.75 1 93.81 111 HIS A CA 1
ATOM 863 C C . HIS A 1 111 ? 5.832 9.109 14.008 1 93.81 111 HIS A C 1
ATOM 865 O O . HIS A 1 111 ? 4.855 8.625 14.578 1 93.81 111 HIS A O 1
ATOM 871 N N . LEU A 1 112 ? 5.828 9.539 12.797 1 96.31 112 LEU A N 1
ATOM 872 C CA . LEU A 1 112 ? 4.629 9.414 11.977 1 96.31 112 LEU A CA 1
ATOM 873 C C . LEU A 1 112 ? 4.227 7.949 11.828 1 96.31 112 LEU A C 1
ATOM 875 O O . LEU A 1 112 ? 3.051 7.609 11.992 1 96.31 112 LEU A O 1
ATOM 879 N N . LYS A 1 113 ? 5.152 7.098 11.617 1 95.56 113 LYS A N 1
ATOM 880 C CA . LYS A 1 113 ? 4.93 5.66 11.469 1 95.56 113 LYS A CA 1
ATOM 881 C C . LYS A 1 113 ? 4.234 5.086 12.703 1 95.56 113 LYS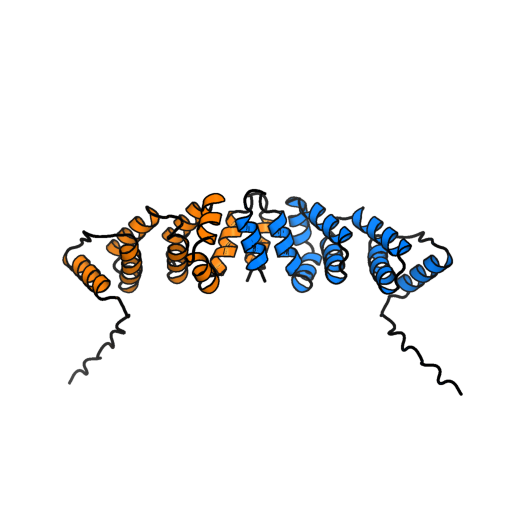 A C 1
ATOM 883 O O . LYS A 1 113 ? 3.332 4.254 12.578 1 95.56 113 LYS A O 1
ATOM 888 N N . SER A 1 114 ? 4.594 5.551 13.883 1 94.88 114 SER A N 1
ATOM 889 C CA . SER A 1 114 ? 4.109 4.992 15.141 1 94.88 114 SER A CA 1
ATOM 890 C C . SER A 1 114 ? 2.787 5.629 15.555 1 94.88 114 SER A C 1
ATOM 892 O O . SER A 1 114 ? 1.901 4.949 16.078 1 94.88 114 SER A O 1
ATOM 894 N N . SER A 1 115 ? 2.604 6.855 15.273 1 94.88 115 SER A N 1
ATOM 895 C CA . SER A 1 115 ? 1.459 7.586 15.805 1 94.88 115 SER A CA 1
ATOM 896 C C . SER A 1 115 ? 0.274 7.535 14.852 1 94.88 115 SER A C 1
ATOM 898 O O . SER A 1 115 ? -0.88 7.504 15.281 1 94.88 115 SER A O 1
ATOM 900 N N . CYS A 1 116 ? 0.552 7.562 13.539 1 96.69 116 CYS A N 1
ATOM 901 C CA . CYS A 1 116 ? -0.526 7.625 12.562 1 96.69 116 CYS A CA 1
ATOM 902 C C . CYS A 1 116 ? -0.219 6.746 11.359 1 96.69 116 CYS A C 1
ATOM 904 O O . CYS A 1 116 ? -0.162 7.23 10.227 1 96.69 116 CYS A O 1
ATOM 906 N N . PRO A 1 117 ? -0.133 5.461 11.547 1 94.44 117 PRO A N 1
ATOM 907 C CA . PRO A 1 117 ? 0.224 4.566 10.438 1 94.44 117 PRO A CA 1
ATOM 908 C C . PRO A 1 117 ? -0.807 4.582 9.312 1 94.44 117 PRO A C 1
ATOM 910 O O . PRO A 1 117 ? -0.463 4.336 8.156 1 94.44 117 PRO A O 1
ATOM 913 N N . SER A 1 118 ? -1.989 5.008 9.539 1 95.19 118 SER A N 1
ATOM 914 C CA . SER A 1 118 ? -3.076 4.953 8.562 1 95.19 118 SER A CA 1
ATOM 915 C C . SER A 1 118 ? -2.865 5.965 7.445 1 95.19 118 SER A C 1
ATOM 917 O O . SER A 1 118 ? -3.408 5.809 6.348 1 95.19 118 SER A O 1
ATOM 919 N N . VAL A 1 119 ? -2.131 6.965 7.711 1 97.12 119 VAL A N 1
ATOM 920 C CA . VAL A 1 119 ? -1.935 7.992 6.691 1 97.12 119 VAL A CA 1
ATOM 921 C C . VAL A 1 119 ? -1.155 7.41 5.516 1 97.12 119 VAL A C 1
ATOM 923 O O . VAL A 1 119 ? -1.267 7.895 4.387 1 97.12 119 VAL A O 1
ATOM 926 N N . PHE A 1 120 ? -0.379 6.379 5.77 1 97.38 120 PHE A N 1
ATOM 927 C CA . PHE A 1 120 ? 0.469 5.809 4.73 1 97.38 120 PHE A CA 1
ATOM 928 C C . PHE A 1 120 ? -0.37 5.086 3.684 1 97.38 120 PHE A C 1
ATOM 930 O O . PHE A 1 120 ? -0.074 5.152 2.49 1 97.38 120 PHE A O 1
ATOM 937 N N . ARG A 1 121 ? -1.371 4.359 4.113 1 97 121 ARG A N 1
ATOM 938 C CA . ARG A 1 121 ? -2.211 3.697 3.119 1 97 121 ARG A CA 1
ATOM 939 C C . ARG A 1 121 ? -2.895 4.715 2.213 1 97 121 ARG A C 1
ATOM 941 O O . ARG A 1 121 ? -3.012 4.5 1.004 1 97 121 ARG A O 1
ATOM 948 N N . GLU A 1 122 ? -3.342 5.809 2.836 1 97.5 122 GLU A N 1
ATOM 949 C CA . GLU A 1 122 ? -3.947 6.875 2.043 1 97.5 122 GLU A CA 1
ATOM 950 C C . GLU A 1 122 ? -2.943 7.469 1.059 1 97.5 122 GLU A C 1
ATOM 952 O O . GLU A 1 122 ? -3.275 7.715 -0.103 1 97.5 122 GLU A O 1
ATOM 957 N N . LEU A 1 123 ? -1.783 7.695 1.562 1 98.06 123 LEU A N 1
ATOM 958 C CA . LEU A 1 123 ? -0.726 8.266 0.737 1 98.06 123 LEU A CA 1
ATOM 959 C C . LEU A 1 123 ? -0.414 7.363 -0.451 1 98.06 123 LEU A C 1
ATOM 961 O O . LEU A 1 123 ? -0.345 7.832 -1.591 1 98.06 123 LEU A O 1
ATOM 965 N N . ILE A 1 124 ? -0.276 6.062 -0.231 1 98.38 124 ILE A N 1
ATOM 966 C CA . ILE A 1 124 ? 0.053 5.105 -1.28 1 98.38 124 ILE A CA 1
ATOM 967 C C . ILE A 1 124 ? -1.078 5.051 -2.305 1 98.38 124 ILE A C 1
ATOM 969 O O . ILE A 1 124 ? -0.83 5.023 -3.512 1 98.38 124 ILE A O 1
ATOM 973 N N . ALA A 1 125 ? -2.33 5.066 -1.837 1 97.94 125 ALA A N 1
ATOM 974 C CA . ALA A 1 125 ? -3.484 5.059 -2.73 1 97.94 125 ALA A CA 1
ATOM 975 C C . ALA A 1 125 ? -3.467 6.27 -3.66 1 97.94 125 ALA A C 1
ATOM 977 O O . ALA A 1 125 ? -3.867 6.176 -4.82 1 97.94 125 ALA A O 1
ATOM 978 N N . ARG A 1 126 ? -2.986 7.355 -3.166 1 97.12 126 ARG A N 1
ATOM 979 C CA . ARG A 1 126 ? -2.953 8.586 -3.951 1 97.12 126 ARG A CA 1
ATOM 980 C C . ARG A 1 126 ? -1.817 8.555 -4.969 1 97.12 126 ARG A C 1
ATOM 982 O O . ARG A 1 126 ? -1.917 9.164 -6.035 1 97.12 126 ARG A O 1
ATOM 989 N N . ILE A 1 127 ? -0.764 7.832 -4.645 1 97.62 127 ILE A N 1
ATOM 990 C CA . ILE A 1 127 ? 0.418 7.773 -5.5 1 97.62 127 ILE A CA 1
ATOM 991 C C . ILE A 1 127 ? 0.164 6.82 -6.668 1 97.62 127 ILE A C 1
ATOM 993 O O . ILE A 1 127 ? 0.718 7.004 -7.754 1 97.62 127 ILE A O 1
ATOM 997 N N . LEU A 1 128 ? -0.666 5.785 -6.43 1 97.81 128 LEU A N 1
ATOM 998 C CA . LEU A 1 128 ? -0.981 4.84 -7.496 1 97.81 128 LEU A CA 1
ATOM 999 C C . LEU A 1 128 ? -1.6 5.555 -8.695 1 97.81 128 LEU A C 1
ATOM 1001 O O . LEU A 1 128 ? -2.402 6.477 -8.523 1 97.81 128 LEU A O 1
ATOM 1005 N N . PRO A 1 129 ? -1.206 5.117 -9.891 1 97 129 PRO A N 1
ATOM 1006 C CA . PRO A 1 129 ? -1.806 5.723 -11.086 1 97 129 PRO A CA 1
ATOM 1007 C C . PRO A 1 129 ? -3.326 5.598 -11.109 1 97 129 PRO A C 1
ATOM 1009 O O . PRO A 1 129 ? -3.883 4.66 -10.531 1 97 129 PRO A O 1
ATOM 1012 N N . ALA A 1 130 ? -3.959 6.473 -11.859 1 95.94 130 ALA A N 1
ATOM 1013 C CA . ALA A 1 130 ? -5.41 6.637 -11.844 1 95.94 130 ALA A CA 1
ATOM 1014 C C . ALA A 1 130 ? -6.109 5.379 -12.359 1 95.94 130 ALA A C 1
ATOM 1016 O O . ALA A 1 130 ? -7.215 5.055 -11.914 1 95.94 130 ALA A O 1
ATOM 1017 N N . GLU A 1 131 ? -5.488 4.602 -13.227 1 97.19 131 GLU A N 1
ATOM 1018 C CA . GLU A 1 131 ? -6.121 3.453 -13.867 1 97.19 131 GLU A CA 1
ATOM 1019 C C . GLU A 1 131 ? -6.137 2.242 -12.938 1 97.19 131 GLU A C 1
ATOM 1021 O O . GLU A 1 131 ? -6.777 1.233 -13.234 1 97.19 131 GLU A O 1
ATOM 1026 N N . TRP A 1 132 ? -5.512 2.4 -11.828 1 98.06 132 TRP A N 1
ATOM 1027 C CA . TRP A 1 132 ? -5.387 1.267 -10.922 1 98.06 132 TRP A CA 1
ATOM 1028 C C . TRP A 1 132 ? -6.371 1.39 -9.758 1 98.06 132 TRP A C 1
ATOM 1030 O O . TRP A 1 132 ? -5.98 1.28 -8.594 1 98.06 132 TRP A O 1
ATOM 1040 N N . ASN A 1 133 ? -7.609 1.48 -10.023 1 97.62 133 ASN A N 1
ATOM 1041 C CA . ASN A 1 133 ? -8.648 1.605 -9.008 1 97.62 133 ASN A CA 1
ATOM 1042 C C . ASN A 1 133 ? -8.719 0.363 -8.125 1 97.62 133 ASN A C 1
ATOM 1044 O O . ASN A 1 133 ? -8.898 0.469 -6.906 1 97.62 133 ASN A O 1
ATOM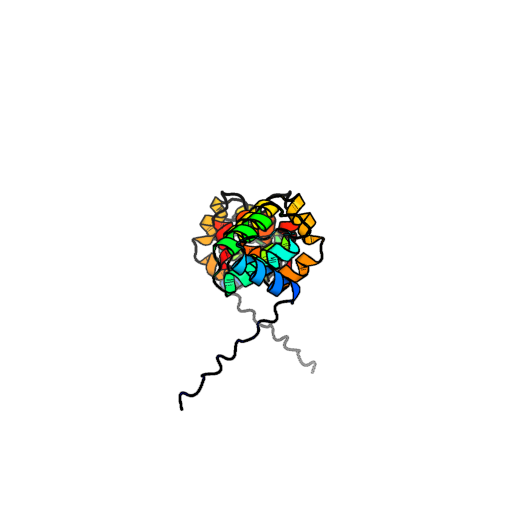 1048 N N . ALA A 1 134 ? -8.562 -0.774 -8.789 1 97.25 134 ALA A N 1
ATOM 1049 C CA . ALA A 1 134 ? -8.562 -2.023 -8.031 1 97.25 134 ALA A CA 1
ATOM 1050 C C . ALA A 1 134 ? -7.422 -2.053 -7.023 1 97.25 134 ALA A C 1
ATOM 1052 O O . ALA A 1 134 ? -7.602 -2.488 -5.883 1 97.25 134 ALA A O 1
ATOM 1053 N N . ALA A 1 135 ? -6.293 -1.619 -7.457 1 98.19 135 ALA A N 1
ATOM 1054 C CA . ALA A 1 135 ? -5.141 -1.566 -6.562 1 98.19 135 ALA A CA 1
ATOM 1055 C C . ALA A 1 135 ? -5.391 -0.612 -5.398 1 98.19 135 ALA A C 1
ATOM 1057 O O . ALA A 1 135 ? -5.027 -0.907 -4.258 1 98.19 135 ALA A O 1
ATOM 1058 N N . LYS A 1 136 ? -5.961 0.526 -5.684 1 98.25 136 LYS A N 1
ATOM 1059 C CA . LYS A 1 136 ? -6.324 1.48 -4.641 1 98.25 136 LYS A CA 1
ATOM 1060 C C . LYS A 1 136 ? -7.27 0.849 -3.623 1 98.25 136 LYS A C 1
ATOM 1062 O O . LYS A 1 136 ? -7.094 1.025 -2.414 1 98.25 136 LYS A O 1
ATOM 1067 N N . ASP A 1 137 ? -8.195 0.092 -4.078 1 97.5 137 ASP A N 1
ATOM 1068 C CA . ASP A 1 137 ? -9.133 -0.606 -3.207 1 97.5 137 ASP A CA 1
ATOM 1069 C C . ASP A 1 137 ? -8.414 -1.629 -2.332 1 97.5 137 ASP A C 1
ATOM 1071 O O . ASP A 1 137 ? -8.719 -1.763 -1.145 1 97.5 137 ASP A O 1
ATOM 1075 N N . ILE A 1 138 ? -7.543 -2.35 -2.904 1 97.75 138 ILE A N 1
ATOM 1076 C CA . ILE A 1 138 ? -6.773 -3.346 -2.166 1 97.75 138 ILE A CA 1
ATOM 1077 C C . ILE A 1 138 ? -6.008 -2.668 -1.031 1 97.75 138 ILE A C 1
ATOM 1079 O O . ILE A 1 138 ? -6.051 -3.125 0.114 1 97.75 138 ILE A O 1
ATOM 1083 N N . VAL A 1 139 ? -5.344 -1.559 -1.337 1 98.06 139 VAL A N 1
ATOM 1084 C CA . VAL A 1 139 ? -4.555 -0.829 -0.349 1 98.06 139 VAL A CA 1
ATOM 1085 C C . VAL A 1 139 ? -5.457 -0.357 0.788 1 98.06 139 VAL A C 1
ATOM 1087 O O . VAL A 1 139 ? -5.141 -0.554 1.963 1 98.06 139 VAL A O 1
ATOM 1090 N N . MET A 1 140 ? -6.578 0.171 0.496 1 96.44 140 MET A N 1
ATOM 1091 C CA . MET A 1 140 ? -7.465 0.8 1.469 1 96.44 140 MET A CA 1
ATOM 1092 C C . MET A 1 140 ? -8.195 -0.251 2.297 1 96.44 140 MET A C 1
ATOM 1094 O O . MET A 1 140 ? -8.555 -0.002 3.449 1 96.44 140 MET A O 1
ATOM 1098 N N . THR A 1 141 ? -8.328 -1.48 1.81 1 94.62 141 THR A N 1
ATOM 1099 C CA . THR A 1 141 ? -9.125 -2.486 2.508 1 94.62 141 THR A CA 1
ATOM 1100 C C . THR A 1 141 ? -8.219 -3.494 3.211 1 94.62 141 THR A C 1
ATOM 1102 O O . THR A 1 141 ? -8.586 -4.043 4.25 1 94.62 141 THR A O 1
ATOM 1105 N N . MET A 1 142 ? -7.078 -3.744 2.625 1 94.56 142 MET A N 1
ATOM 1106 C CA . MET A 1 142 ? -6.242 -4.82 3.145 1 94.56 142 MET A CA 1
ATOM 1107 C C . MET A 1 142 ? -5.176 -4.277 4.086 1 94.56 142 MET A C 1
ATOM 1109 O O . MET A 1 142 ? -4.723 -4.977 4.992 1 94.56 142 MET A O 1
ATOM 1113 N N . TRP A 1 143 ? -4.789 -3.068 3.832 1 93.44 143 TRP A N 1
ATOM 1114 C CA . TRP A 1 143 ? -3.768 -2.445 4.668 1 93.44 143 TRP A CA 1
ATOM 1115 C C . TRP A 1 143 ? -4.383 -1.868 5.938 1 93.44 143 TRP A C 1
ATOM 1117 O O . TRP A 1 143 ? -5.098 -0.867 5.891 1 93.44 143 TRP A O 1
ATOM 1127 N N . LYS A 1 144 ? -4.094 -2.574 7.059 1 83.75 144 LYS A N 1
ATOM 1128 C CA . LYS A 1 144 ? -4.688 -2.188 8.336 1 83.75 144 LYS A CA 1
ATOM 1129 C C . LYS A 1 144 ? -3.672 -1.469 9.219 1 83.75 144 LYS A C 1
ATOM 1131 O O . LYS A 1 144 ? -2.469 -1.713 9.117 1 83.75 144 LYS A O 1
ATOM 1136 N N . MET B 1 1 ? 15.047 -59.938 15.258 1 33.88 1 MET B N 1
ATOM 1137 C CA . MET B 1 1 ? 13.742 -59.656 14.664 1 33.88 1 MET B CA 1
ATOM 1138 C C . MET B 1 1 ? 13.617 -58.156 14.352 1 33.88 1 MET B C 1
ATOM 1140 O O . MET B 1 1 ? 13.703 -57.312 15.25 1 33.88 1 MET B O 1
ATOM 1144 N N . GLU B 1 2 ? 14.227 -57.656 13.195 1 34.16 2 GLU B N 1
ATOM 1145 C CA . GLU B 1 2 ? 14.383 -56.281 12.734 1 34.16 2 GLU B CA 1
ATOM 1146 C C . GLU B 1 2 ? 13.031 -55.594 12.656 1 34.16 2 GLU B C 1
ATOM 1148 O O . GLU B 1 2 ? 12.102 -56.062 12.023 1 34.16 2 GLU B O 1
ATOM 1153 N N . GLU B 1 3 ? 12.555 -54.938 13.75 1 36.97 3 GLU B N 1
ATOM 1154 C CA . GLU B 1 3 ? 11.375 -54.062 13.844 1 36.97 3 GLU B CA 1
ATOM 1155 C C . GLU B 1 3 ? 11.211 -53.219 12.594 1 36.97 3 GLU B C 1
ATOM 1157 O O . GLU B 1 3 ? 12.148 -52.531 12.172 1 36.97 3 GLU B O 1
ATOM 1162 N N . SER B 1 4 ? 10.414 -53.688 11.578 1 39.12 4 SER B N 1
ATOM 1163 C CA . SER B 1 4 ? 9.922 -52.938 10.422 1 39.12 4 SER B CA 1
ATOM 1164 C C . SER B 1 4 ? 9.414 -51.562 10.812 1 39.12 4 SER B C 1
ATOM 1166 O O . SER B 1 4 ? 8.523 -51.438 11.648 1 39.12 4 SER B O 1
ATOM 1168 N N . SER B 1 5 ? 10.273 -50.625 11.109 1 39.66 5 SER B N 1
ATOM 1169 C CA . SER B 1 5 ? 9.883 -49.219 11.195 1 39.66 5 SER B CA 1
ATOM 1170 C C . SER B 1 5 ? 8.773 -48.906 10.203 1 39.66 5 SER B C 1
ATOM 1172 O O . SER B 1 5 ? 8.977 -49 8.992 1 39.66 5 SER B O 1
ATOM 1174 N N . SER B 1 6 ? 7.574 -49.344 10.516 1 39.22 6 SER B N 1
ATOM 1175 C CA . SER B 1 6 ? 6.395 -48.875 9.797 1 39.22 6 SER B CA 1
ATOM 1176 C C . SER B 1 6 ? 6.484 -47.406 9.477 1 39.22 6 SER B C 1
ATOM 1178 O O . SER B 1 6 ? 6.465 -46.562 10.383 1 39.22 6 SER B O 1
ATOM 1180 N N . GLY B 1 7 ? 7.348 -47 8.578 1 38.72 7 GLY B N 1
ATOM 1181 C CA . GLY B 1 7 ? 7.285 -45.656 8.023 1 38.72 7 GLY B CA 1
ATOM 1182 C C . GLY B 1 7 ? 5.867 -45.125 7.871 1 38.72 7 GLY B C 1
ATOM 1183 O O . GLY B 1 7 ? 5.07 -45.719 7.137 1 38.72 7 GLY B O 1
ATOM 1184 N N . HIS B 1 8 ? 5.152 -44.75 8.961 1 38.84 8 HIS B N 1
ATOM 1185 C CA . HIS B 1 8 ? 3.902 -44 8.859 1 38.84 8 HIS B CA 1
ATOM 1186 C C . HIS B 1 8 ? 3.914 -43.094 7.645 1 38.84 8 HI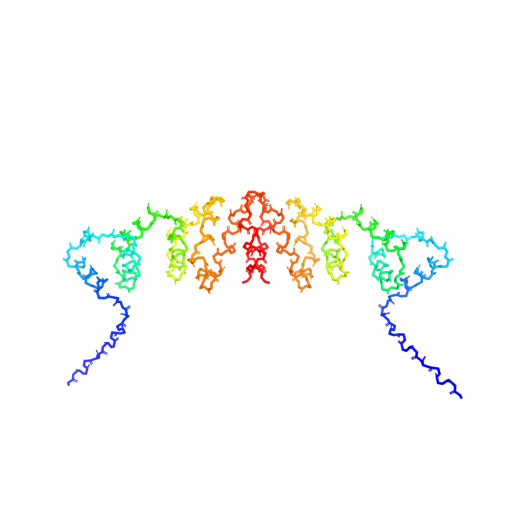S B C 1
ATOM 1188 O O . HIS B 1 8 ? 4.703 -42.125 7.594 1 38.84 8 HIS B O 1
ATOM 1194 N N . ILE B 1 9 ? 3.732 -43.562 6.438 1 40.22 9 ILE B N 1
ATOM 1195 C CA . ILE B 1 9 ? 3.496 -42.719 5.289 1 40.22 9 ILE B CA 1
ATOM 1196 C C . ILE B 1 9 ? 2.381 -41.719 5.609 1 40.22 9 ILE B C 1
ATOM 1198 O O . ILE B 1 9 ? 1.265 -42.125 5.953 1 40.22 9 ILE B O 1
ATOM 1202 N N . GLU B 1 10 ? 2.559 -40.719 6.273 1 42.47 10 GLU B N 1
ATOM 1203 C CA . GLU B 1 10 ? 1.543 -39.688 6.266 1 42.47 10 GLU B CA 1
ATOM 1204 C C . GLU B 1 10 ? 0.853 -39.594 4.906 1 42.47 10 GLU B C 1
ATOM 1206 O O . GLU B 1 10 ? 1.487 -39.281 3.902 1 42.47 10 GLU B O 1
ATOM 1211 N N . ILE B 1 11 ? -0.047 -40.469 4.688 1 45.34 11 ILE B N 1
ATOM 1212 C CA . ILE B 1 11 ? -0.887 -40.406 3.494 1 45.34 11 ILE B CA 1
ATOM 1213 C C . ILE B 1 11 ? -1.362 -38.969 3.268 1 45.34 11 ILE B C 1
ATOM 1215 O O . ILE B 1 11 ? -2.039 -38.406 4.121 1 45.34 11 ILE B O 1
ATOM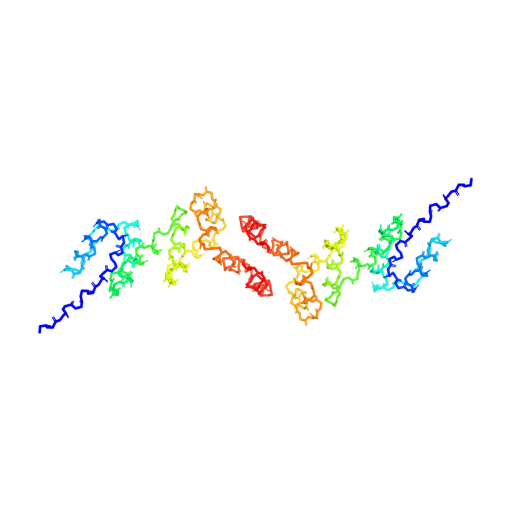 1219 N N . CYS B 1 12 ? -0.609 -38.156 2.82 1 53.59 12 CYS B N 1
ATOM 1220 C CA . CYS B 1 12 ? -1.084 -36.844 2.334 1 53.59 12 CYS B CA 1
ATOM 1221 C C . CYS 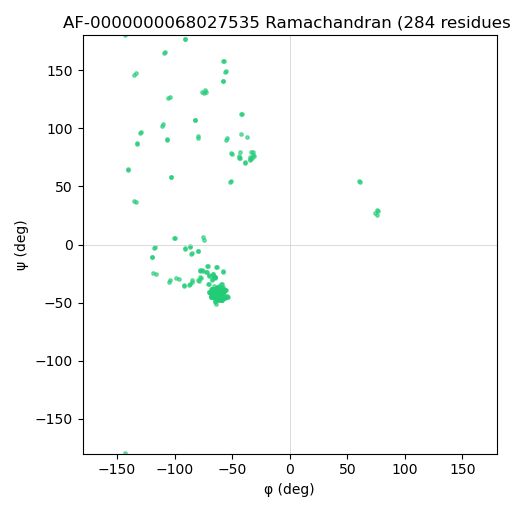B 1 12 ? -2.375 -37 1.539 1 53.59 12 CYS B C 1
ATOM 1223 O O . CYS B 1 12 ? -2.535 -37.969 0.792 1 53.59 12 CYS B O 1
ATOM 1225 N N . ASP B 1 13 ? -3.455 -36.531 1.988 1 64.88 13 ASP B N 1
ATOM 1226 C CA . ASP B 1 13 ? -4.785 -36.625 1.393 1 64.88 13 ASP B CA 1
ATOM 1227 C C . ASP B 1 13 ? -4.762 -36.188 -0.074 1 64.88 13 ASP B C 1
ATOM 1229 O O . ASP B 1 13 ? -4.949 -35.031 -0.389 1 64.88 13 ASP B O 1
ATOM 1233 N N . MET B 1 14 ? -3.912 -36.812 -0.762 1 82 14 MET B N 1
ATOM 1234 C CA . MET B 1 14 ? -3.977 -36.594 -2.207 1 82 14 MET B CA 1
ATOM 1235 C C . MET B 1 14 ? -5.18 -37.312 -2.805 1 82 14 MET B C 1
ATOM 1237 O O . MET B 1 14 ? -5.488 -38.438 -2.414 1 82 14 MET B O 1
ATOM 1241 N N . GLU B 1 15 ? -5.898 -36.594 -3.617 1 90.06 15 GLU B N 1
ATOM 1242 C CA . GLU B 1 15 ? -7.023 -37.188 -4.328 1 90.06 15 GLU B CA 1
ATOM 1243 C C . GLU B 1 15 ? -6.578 -38.406 -5.137 1 90.06 15 GLU B C 1
ATOM 1245 O O . GLU B 1 15 ? -5.473 -38.438 -5.68 1 90.06 15 GLU B O 1
ATOM 1250 N N . ALA B 1 16 ? -7.422 -39.344 -5.289 1 92.12 16 ALA B N 1
ATOM 1251 C CA . ALA B 1 16 ? -7.117 -40.625 -5.918 1 92.12 16 ALA B CA 1
ATOM 1252 C C . ALA B 1 16 ? -6.672 -40.438 -7.363 1 92.12 16 ALA B C 1
ATOM 1254 O O . ALA B 1 16 ? -5.711 -41.062 -7.816 1 92.12 16 ALA B O 1
ATOM 1255 N N . ASP B 1 17 ? -7.363 -39.594 -8.008 1 93.38 17 ASP B N 1
ATOM 1256 C CA . ASP B 1 17 ? -7.031 -39.344 -9.414 1 93.38 17 ASP B CA 1
ATOM 1257 C C . ASP B 1 17 ? -5.641 -38.719 -9.547 1 93.38 17 ASP B C 1
ATOM 1259 O O . ASP B 1 17 ? -4.891 -39.062 -10.469 1 93.38 17 ASP B O 1
ATOM 1263 N N . VAL B 1 18 ? -5.297 -37.875 -8.688 1 95.81 18 VAL B N 1
ATOM 1264 C CA . VAL B 1 18 ? -3.979 -37.25 -8.688 1 95.81 18 VAL B CA 1
ATOM 1265 C C . VAL B 1 18 ? -2.904 -38.281 -8.43 1 95.81 18 VAL B C 1
ATOM 1267 O O . VAL B 1 18 ? -1.893 -38.344 -9.133 1 95.81 18 VAL B O 1
ATOM 1270 N N . PHE B 1 19 ? -3.209 -39.125 -7.473 1 95.44 19 PHE B N 1
ATOM 1271 C CA . PHE B 1 19 ? -2.262 -40.188 -7.125 1 95.44 19 PHE B CA 1
ATOM 1272 C C . PHE B 1 19 ? -2.041 -41.125 -8.297 1 95.44 19 PHE B C 1
ATOM 1274 O O . PHE B 1 19 ? -0.902 -41.469 -8.625 1 95.44 19 PHE B O 1
ATOM 1281 N N . LYS B 1 20 ? -3.062 -41.469 -8.898 1 95.19 20 LYS B N 1
ATOM 1282 C CA . LYS B 1 20 ? -2.988 -42.375 -10.055 1 95.19 20 LYS B CA 1
ATOM 1283 C C . LYS B 1 20 ? -2.15 -41.75 -11.164 1 95.19 20 LYS B C 1
ATOM 1285 O O . LYS B 1 20 ? -1.303 -42.406 -11.758 1 95.19 20 LYS B O 1
ATOM 1290 N N . THR B 1 21 ? -2.43 -40.531 -11.414 1 96.94 21 THR B N 1
ATOM 1291 C CA . THR B 1 21 ? -1.698 -39.844 -12.469 1 96.94 21 THR B CA 1
ATOM 1292 C C . THR B 1 21 ? -0.223 -39.688 -12.102 1 96.94 21 THR B C 1
ATOM 1294 O O . THR B 1 21 ? 0.651 -39.844 -12.961 1 96.94 21 THR B O 1
ATOM 1297 N N . LEU B 1 22 ? 0.084 -39.469 -10.883 1 97.38 22 LEU B N 1
ATOM 1298 C CA . LEU B 1 22 ? 1.453 -39.375 -10.391 1 97.38 22 LEU B CA 1
ATOM 1299 C C . LEU B 1 22 ? 2.188 -40.688 -10.617 1 97.38 22 LEU B C 1
ATOM 1301 O O . LEU B 1 22 ? 3.277 -40.719 -11.195 1 97.38 22 LEU B O 1
ATOM 1305 N N . LEU B 1 23 ? 1.526 -41.781 -10.258 1 96.38 23 LEU B N 1
ATOM 1306 C CA . LEU B 1 23 ? 2.121 -43.094 -10.422 1 96.38 23 LEU B CA 1
ATOM 1307 C C . LEU B 1 23 ? 2.365 -43.406 -11.898 1 96.38 23 LEU B C 1
ATOM 1309 O O . LEU B 1 23 ? 3.416 -43.938 -12.258 1 96.38 23 LEU B O 1
ATOM 1313 N N . TYR B 1 24 ? 1.396 -43.094 -12.641 1 97.38 24 TYR B N 1
ATOM 1314 C CA . TYR B 1 24 ? 1.524 -43.312 -14.078 1 97.38 24 TYR B CA 1
ATOM 1315 C C . TYR B 1 24 ? 2.744 -42.594 -14.633 1 97.38 24 TYR B C 1
ATOM 1317 O O . TYR B 1 24 ? 3.512 -43.156 -15.414 1 97.38 24 TYR B O 1
ATOM 1325 N N . PHE B 1 25 ? 2.92 -41.375 -14.211 1 98 25 PHE B N 1
ATOM 1326 C CA . PHE B 1 25 ? 4.07 -40.594 -14.656 1 98 25 PHE B CA 1
ATOM 1327 C C . PHE B 1 25 ? 5.371 -41.25 -14.219 1 98 25 PHE B C 1
ATOM 1329 O O . PHE B 1 25 ? 6.324 -41.344 -14.992 1 98 25 PHE B O 1
ATOM 1336 N N . ILE B 1 26 ? 5.434 -41.688 -12.984 1 97 26 ILE B N 1
ATOM 1337 C CA . ILE B 1 26 ? 6.645 -42.312 -12.43 1 97 26 ILE B CA 1
ATOM 1338 C C . ILE B 1 26 ? 7.031 -43.531 -13.242 1 97 26 ILE B C 1
ATOM 1340 O O . ILE B 1 26 ? 8.211 -43.781 -13.484 1 97 26 ILE B O 1
ATOM 1344 N N . TYR B 1 27 ? 5.996 -44.188 -13.648 1 97.19 27 TYR B N 1
ATOM 1345 C CA . TYR B 1 27 ? 6.242 -45.469 -14.32 1 97.19 27 TYR B CA 1
ATOM 1346 C C . TYR B 1 27 ? 6.516 -45.25 -15.805 1 97.19 27 TYR B C 1
ATOM 1348 O O . TYR B 1 27 ? 7.25 -46 -16.422 1 97.19 27 TYR B O 1
ATOM 1356 N N . THR B 1 28 ? 5.918 -44.188 -16.422 1 97.38 28 THR B N 1
ATOM 1357 C CA . THR B 1 28 ? 5.945 -44.094 -17.875 1 97.38 28 THR B CA 1
ATOM 1358 C C . THR B 1 28 ? 6.688 -42.812 -18.297 1 97.38 28 THR B C 1
ATOM 1360 O O . THR B 1 28 ? 7.055 -42.688 -19.469 1 97.38 28 THR B O 1
ATOM 1363 N N . ASP B 1 29 ? 6.742 -41.812 -17.469 1 97 29 ASP B N 1
ATOM 1364 C CA . ASP B 1 29 ? 7.348 -40.5 -17.734 1 97 29 ASP B CA 1
ATOM 1365 C C . ASP B 1 29 ? 6.461 -39.656 -18.641 1 97 29 ASP B C 1
ATOM 1367 O O . ASP B 1 29 ? 6.961 -38.844 -19.422 1 97 29 ASP B O 1
ATOM 1371 N N . SER B 1 30 ? 5.184 -40.031 -18.531 1 96.44 30 SER B N 1
ATOM 1372 C CA . SER B 1 30 ? 4.234 -39.312 -19.375 1 96.44 30 SER B CA 1
ATOM 1373 C C . SER B 1 30 ? 3.002 -38.875 -18.594 1 96.44 30 SER B C 1
ATOM 1375 O O . SER B 1 30 ? 2.627 -39.531 -17.609 1 96.44 30 SER B O 1
ATOM 1377 N N . VAL B 1 31 ? 2.459 -37.719 -19.016 1 96.81 31 VAL B N 1
ATOM 1378 C CA . VAL B 1 31 ? 1.191 -37.25 -18.484 1 96.81 31 VAL B CA 1
ATOM 1379 C C . VAL B 1 31 ? 0.28 -36.812 -19.625 1 96.81 31 VAL B C 1
ATOM 1381 O O . VAL B 1 31 ? 0.236 -35.625 -19.969 1 96.81 31 VAL B O 1
ATOM 1384 N N . PRO B 1 32 ? -0.471 -37.719 -20.188 1 92.19 32 PRO B N 1
ATOM 1385 C CA . PRO B 1 32 ? -1.216 -37.469 -21.422 1 92.19 32 PRO B CA 1
ATOM 1386 C C . PRO B 1 32 ? -2.357 -36.469 -21.234 1 92.19 32 PRO B C 1
ATOM 1388 O O . PRO B 1 32 ? -2.707 -35.75 -22.156 1 92.19 32 PRO B O 1
ATOM 1391 N N . LEU B 1 33 ? -3.07 -36.531 -20.172 1 89.5 33 LEU B N 1
ATOM 1392 C CA . LEU B 1 33 ? -4.152 -35.594 -19.891 1 89.5 33 LEU B CA 1
ATOM 1393 C C . LEU B 1 33 ? -3.787 -34.656 -18.734 1 89.5 33 LEU B C 1
ATOM 1395 O O . LEU B 1 33 ? -3.623 -35.094 -17.609 1 89.5 33 LEU B O 1
ATOM 1399 N N . LEU B 1 34 ? -3.453 -33.438 -19.188 1 96.06 34 LEU B N 1
ATOM 1400 C CA . LEU B 1 34 ? -3.057 -32.5 -18.172 1 96.06 34 LEU B CA 1
ATOM 1401 C C . LEU B 1 34 ? -3.807 -31.172 -18.328 1 96.06 34 LEU B C 1
ATOM 1403 O O . LEU B 1 34 ? -3.4 -30.328 -19.125 1 96.06 34 LEU B O 1
ATOM 1407 N N . ASP B 1 35 ? -4.867 -31.031 -17.609 1 95.5 35 ASP B N 1
ATOM 1408 C CA . ASP B 1 35 ? -5.492 -29.703 -17.578 1 95.5 35 ASP B CA 1
ATOM 1409 C C . ASP B 1 35 ? -4.945 -28.875 -16.438 1 95.5 35 ASP B C 1
ATOM 1411 O O . ASP B 1 35 ? -4.133 -29.344 -15.633 1 95.5 35 ASP B O 1
ATOM 1415 N N . VAL B 1 36 ? -5.375 -27.703 -16.375 1 95.75 36 VAL B N 1
ATOM 1416 C CA . VAL B 1 36 ? -4.785 -26.75 -15.438 1 95.75 36 VAL B CA 1
ATOM 1417 C C . VAL B 1 36 ? -5.082 -27.172 -14 1 95.75 36 VAL B C 1
ATOM 1419 O O . VAL B 1 36 ? -4.23 -27.031 -13.117 1 95.75 36 VAL B O 1
ATOM 1422 N N . VAL B 1 37 ? -6.23 -27.672 -13.758 1 94.5 37 VAL B N 1
ATOM 1423 C CA . VAL B 1 37 ? -6.613 -28.094 -12.414 1 94.5 37 VAL B CA 1
ATOM 1424 C C . VAL B 1 37 ? -5.738 -29.266 -11.977 1 94.5 37 VAL B C 1
ATOM 1426 O O . VAL B 1 37 ? -5.16 -29.234 -10.883 1 94.5 37 VAL B O 1
ATOM 1429 N N . MET B 1 38 ? -5.641 -30.203 -12.781 1 95.38 38 MET B N 1
ATOM 1430 C CA . MET B 1 38 ? -4.781 -31.344 -12.508 1 95.38 38 MET B CA 1
ATOM 1431 C C . MET B 1 38 ? -3.324 -30.922 -12.375 1 95.38 38 MET B C 1
ATOM 1433 O O . MET B 1 38 ? -2.613 -31.391 -11.484 1 95.38 38 MET B O 1
ATOM 1437 N N . ALA B 1 39 ? -2.898 -30.047 -13.266 1 97.81 39 ALA B N 1
ATOM 1438 C CA . ALA B 1 39 ? -1.528 -29.547 -13.195 1 97.81 39 ALA B CA 1
ATOM 1439 C C . ALA B 1 39 ? -1.234 -28.938 -11.828 1 97.81 39 ALA B C 1
ATOM 1441 O O . ALA B 1 39 ? -0.147 -29.125 -11.273 1 97.81 39 ALA B O 1
ATOM 1442 N N . GLY B 1 40 ? -2.186 -28.234 -11.258 1 97.38 40 GLY B N 1
ATOM 1443 C CA . GLY B 1 40 ? -2.014 -27.672 -9.93 1 97.38 40 GLY B CA 1
ATOM 1444 C C . GLY B 1 40 ? -1.795 -28.719 -8.859 1 97.38 40 GLY B C 1
ATOM 1445 O O . GLY B 1 40 ? -0.868 -28.609 -8.055 1 97.38 40 GLY B O 1
ATOM 1446 N N . HIS B 1 41 ? -2.629 -29.703 -8.898 1 96.19 41 HIS B N 1
ATOM 1447 C CA . HIS B 1 41 ? -2.516 -30.781 -7.922 1 96.19 41 HIS B CA 1
ATOM 1448 C C . HIS B 1 41 ? -1.215 -31.562 -8.102 1 96.19 41 HIS B C 1
ATOM 1450 O O . HIS B 1 41 ? -0.526 -31.859 -7.125 1 96.19 41 HIS B O 1
ATOM 1456 N N . LEU B 1 42 ? -0.865 -31.812 -9.273 1 97.69 42 LEU B N 1
ATOM 1457 C CA . LEU B 1 42 ? 0.339 -32.594 -9.562 1 97.69 42 LEU B CA 1
ATOM 1458 C C . LEU B 1 42 ? 1.592 -31.781 -9.219 1 97.69 42 LEU B C 1
ATOM 1460 O O . LEU B 1 42 ? 2.6 -32.344 -8.797 1 97.69 42 LEU B O 1
ATOM 1464 N N . LEU B 1 43 ? 1.53 -30.5 -9.406 1 98.12 43 LEU B N 1
ATOM 1465 C CA . LEU B 1 43 ? 2.67 -29.656 -9.055 1 98.12 43 LEU B CA 1
ATOM 1466 C C . LEU B 1 43 ? 3.031 -29.828 -7.582 1 98.12 43 LEU B C 1
ATOM 1468 O O . LEU B 1 43 ? 4.199 -30.047 -7.246 1 98.12 43 LEU B O 1
ATOM 1472 N N . VAL B 1 44 ? 2.057 -29.812 -6.762 1 97.62 44 VAL B N 1
ATOM 1473 C CA . VAL B 1 44 ? 2.25 -29.953 -5.32 1 97.62 44 VAL B CA 1
ATOM 1474 C C . VAL B 1 44 ? 2.807 -31.328 -5.012 1 97.62 44 VAL B C 1
ATOM 1476 O O . VAL B 1 44 ? 3.758 -31.469 -4.238 1 97.62 44 VAL B O 1
ATOM 1479 N N . ALA B 1 45 ? 2.24 -32.312 -5.609 1 97.12 45 ALA B N 1
ATOM 1480 C CA . ALA B 1 45 ? 2.68 -33.688 -5.391 1 97.12 45 ALA B CA 1
ATOM 1481 C C . ALA B 1 45 ? 4.113 -33.875 -5.875 1 97.12 45 ALA B C 1
ATOM 1483 O O . ALA B 1 45 ? 4.934 -34.469 -5.172 1 97.12 45 ALA B O 1
ATOM 1484 N N . ALA B 1 46 ? 4.32 -33.406 -7.047 1 97.81 46 ALA B N 1
ATOM 1485 C CA . ALA B 1 46 ? 5.656 -33.531 -7.621 1 97.81 46 ALA B CA 1
ATOM 1486 C C . ALA B 1 46 ? 6.699 -32.875 -6.73 1 97.81 46 ALA B C 1
ATOM 1488 O O . ALA B 1 46 ? 7.809 -33.375 -6.57 1 97.81 46 ALA B O 1
ATOM 1489 N N . ASP B 1 47 ? 6.328 -31.734 -6.195 1 97.25 47 ASP B N 1
ATOM 1490 C CA . ASP B 1 47 ? 7.207 -31.016 -5.27 1 97.25 47 ASP B CA 1
ATOM 1491 C C . ASP B 1 47 ? 7.41 -31.812 -3.982 1 97.25 47 ASP B C 1
ATOM 1493 O O . ASP B 1 47 ? 8.539 -31.953 -3.508 1 97.25 47 ASP B O 1
ATOM 1497 N N . ARG B 1 48 ? 6.391 -32.406 -3.498 1 95.5 48 ARG B N 1
ATOM 1498 C CA . ARG B 1 48 ? 6.414 -33.156 -2.246 1 95.5 48 ARG B CA 1
ATOM 1499 C C . ARG B 1 48 ? 7.27 -34.406 -2.375 1 95.5 48 ARG B C 1
ATOM 1501 O O . ARG B 1 48 ? 8.031 -34.75 -1.464 1 95.5 48 ARG B O 1
ATOM 1508 N N . TYR B 1 49 ? 7.145 -35 -3.463 1 95.56 49 TYR B N 1
ATOM 1509 C CA . T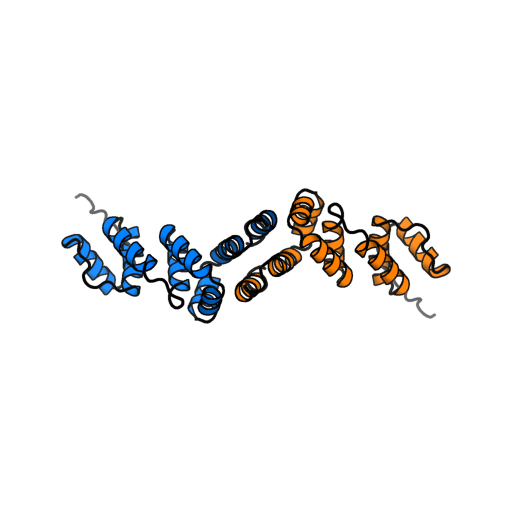YR B 1 49 ? 7.805 -36.281 -3.627 1 95.56 49 TYR B CA 1
ATOM 1510 C C . TYR B 1 49 ? 9.102 -36.156 -4.418 1 95.56 49 TYR B C 1
ATOM 1512 O O . TYR B 1 49 ? 9.727 -37.125 -4.785 1 95.56 49 TYR B O 1
ATOM 1520 N N . ASP B 1 50 ? 9.477 -34.938 -4.723 1 96.69 50 ASP B N 1
ATOM 1521 C CA . ASP B 1 50 ? 10.75 -34.594 -5.359 1 96.69 50 ASP B CA 1
ATOM 1522 C C . ASP B 1 50 ? 10.883 -35.25 -6.719 1 96.69 50 ASP B C 1
ATOM 1524 O O . ASP B 1 50 ? 11.875 -35.938 -6.977 1 96.69 50 ASP B O 1
ATOM 1528 N N . ILE B 1 51 ? 9.914 -35.031 -7.516 1 97.75 51 ILE B N 1
ATOM 1529 C CA . ILE B 1 51 ? 9.914 -35.469 -8.906 1 97.75 51 ILE B CA 1
ATOM 1530 C C . ILE B 1 51 ? 10.109 -34.281 -9.82 1 97.75 51 ILE B C 1
ATOM 1532 O O . ILE B 1 51 ? 9.148 -33.688 -10.328 1 97.75 51 ILE B O 1
ATOM 1536 N N . PRO B 1 52 ? 11.289 -33.906 -10.172 1 97.56 52 PRO B N 1
ATOM 1537 C CA . PRO B 1 52 ? 11.609 -32.625 -10.797 1 97.56 52 PRO B CA 1
ATOM 1538 C C . PRO B 1 52 ? 11.008 -32.469 -12.188 1 97.56 52 PRO B C 1
ATOM 1540 O O . PRO B 1 52 ? 10.523 -31.406 -12.539 1 97.56 52 PRO B O 1
ATOM 1543 N N . ARG B 1 53 ? 11.125 -33.531 -12.961 1 97.88 53 ARG B N 1
ATOM 1544 C CA . ARG B 1 53 ? 10.625 -33.438 -14.328 1 97.88 53 ARG B CA 1
ATOM 1545 C C . ARG B 1 53 ? 9.133 -33.125 -14.344 1 97.88 53 ARG B C 1
ATOM 1547 O O . ARG B 1 53 ? 8.672 -32.25 -15.078 1 97.88 53 ARG B O 1
ATOM 1554 N N . LEU B 1 54 ? 8.391 -33.844 -13.555 1 98.38 54 LEU B N 1
ATOM 1555 C CA . LEU B 1 54 ? 6.949 -33.625 -13.453 1 98.38 54 LEU B CA 1
ATOM 1556 C C . LEU B 1 54 ? 6.656 -32.219 -12.914 1 98.38 54 LEU B C 1
ATOM 1558 O O . LEU B 1 54 ? 5.719 -31.562 -13.375 1 98.38 54 LEU B O 1
ATOM 1562 N N . LYS B 1 55 ? 7.426 -31.781 -11.961 1 98.31 55 LYS B N 1
ATOM 1563 C CA . LYS B 1 55 ? 7.27 -30.438 -11.398 1 98.31 55 LYS B CA 1
ATOM 1564 C C . LYS B 1 55 ? 7.383 -29.375 -12.477 1 98.31 55 LYS B C 1
ATOM 1566 O O . LYS B 1 55 ? 6.535 -28.484 -12.57 1 98.31 55 LYS B O 1
ATOM 1571 N N . VAL B 1 56 ? 8.352 -29.516 -13.289 1 98.25 56 VAL B N 1
ATOM 1572 C CA . VAL B 1 56 ? 8.617 -28.547 -14.352 1 98.25 56 VAL B CA 1
ATOM 1573 C C . VAL B 1 56 ? 7.477 -28.578 -15.367 1 98.25 56 VAL B C 1
ATOM 1575 O O . VAL B 1 56 ? 6.992 -27.531 -15.797 1 98.25 56 VAL B O 1
ATOM 1578 N N . ILE B 1 57 ? 7.055 -29.766 -15.742 1 98.38 57 ILE B N 1
ATOM 1579 C CA . ILE B 1 57 ? 5.98 -29.922 -16.719 1 98.38 57 ILE B CA 1
ATOM 1580 C C . ILE B 1 57 ? 4.711 -29.25 -16.203 1 98.38 57 ILE B C 1
ATOM 1582 O O . ILE B 1 57 ? 4.07 -28.484 -16.922 1 98.38 57 ILE B O 1
ATOM 1586 N N . CYS B 1 58 ? 4.402 -29.5 -14.984 1 98.56 58 CYS B N 1
ATOM 1587 C CA . CYS B 1 58 ? 3.189 -28.938 -14.391 1 98.56 58 CYS B CA 1
ATOM 1588 C C . CYS B 1 58 ? 3.299 -27.422 -14.234 1 98.56 58 CYS B C 1
ATOM 1590 O O . CYS B 1 58 ? 2.35 -26.703 -14.531 1 98.56 58 CYS B O 1
ATOM 1592 N N . GLU B 1 59 ? 4.406 -26.953 -13.75 1 98.56 59 GLU B N 1
ATOM 1593 C CA . GLU B 1 59 ? 4.605 -25.516 -13.578 1 98.56 59 GLU B CA 1
ATOM 1594 C C . GLU B 1 59 ? 4.512 -24.797 -14.914 1 98.56 59 GLU B C 1
ATOM 1596 O O . GLU B 1 59 ? 3.926 -23.703 -14.992 1 98.56 59 GLU B O 1
ATOM 1601 N N . GLU B 1 60 ? 5.082 -25.391 -15.938 1 98.25 60 GLU B N 1
ATOM 1602 C CA . GLU B 1 60 ? 5.004 -24.797 -17.266 1 98.25 60 GLU B CA 1
ATOM 1603 C C . GLU B 1 60 ? 3.562 -24.719 -17.75 1 98.25 60 GLU B C 1
ATOM 1605 O O . GLU B 1 60 ? 3.154 -23.719 -18.344 1 98.25 60 GLU B O 1
ATOM 1610 N N . LYS B 1 61 ? 2.826 -25.781 -17.578 1 98.25 61 LYS B N 1
ATOM 1611 C CA . LYS B 1 61 ? 1.412 -25.797 -17.938 1 98.25 61 LYS B CA 1
ATOM 1612 C C . LYS B 1 61 ? 0.649 -24.672 -17.266 1 98.25 61 LYS B C 1
ATOM 1614 O O . LYS B 1 61 ? -0.108 -23.953 -17.922 1 98.25 61 LYS B O 1
ATOM 1619 N N . LEU B 1 62 ? 0.888 -24.453 -16.016 1 98.44 62 LEU B N 1
ATOM 1620 C CA . LEU B 1 62 ? 0.2 -23.406 -15.258 1 98.44 62 LEU B CA 1
ATOM 1621 C C . LEU B 1 62 ? 0.624 -22.031 -15.734 1 98.44 62 LEU B C 1
ATOM 1623 O O . LEU B 1 62 ? -0.222 -21.156 -15.953 1 98.44 62 LEU B O 1
ATOM 1627 N N . CYS B 1 63 ? 1.908 -21.812 -15.945 1 98.5 63 CYS B N 1
ATOM 1628 C CA . CYS B 1 63 ? 2.457 -20.516 -16.328 1 98.5 63 CYS B CA 1
ATOM 1629 C C . CYS B 1 63 ? 1.959 -20.094 -17.703 1 98.5 63 CYS B C 1
ATOM 1631 O O . CYS B 1 63 ? 1.792 -18.891 -17.953 1 98.5 63 CYS B O 1
ATOM 1633 N N . SER B 1 64 ? 1.646 -21.109 -18.516 1 97.56 64 SER B N 1
ATOM 1634 C CA . SER B 1 64 ? 1.271 -20.797 -19.891 1 97.56 64 SER B CA 1
ATOM 1635 C C . SER B 1 64 ? -0.236 -20.609 -20.016 1 97.56 64 SER B C 1
ATOM 1637 O O . SER B 1 64 ? -0.729 -20.219 -21.078 1 97.56 64 SER B O 1
ATOM 1639 N N . HIS B 1 65 ? -0.993 -20.797 -18.938 1 97.12 65 HIS B N 1
ATOM 1640 C CA . HIS B 1 65 ? -2.447 -20.75 -19.031 1 97.12 65 HIS B CA 1
ATOM 1641 C C . HIS B 1 65 ? -3.045 -19.938 -17.891 1 97.12 65 HIS B C 1
ATOM 1643 O O . HIS B 1 65 ? -4.086 -20.297 -17.344 1 97.12 65 HIS B O 1
ATOM 1649 N N . ILE B 1 66 ? -2.393 -18.875 -17.516 1 97.44 66 ILE B N 1
ATOM 1650 C CA . ILE B 1 66 ? -2.916 -18.016 -16.453 1 97.44 66 ILE B CA 1
ATOM 1651 C C . ILE B 1 66 ? -4.059 -17.156 -17.016 1 97.44 66 ILE B C 1
ATOM 1653 O O . ILE B 1 66 ? -3.957 -16.609 -18.109 1 97.44 66 ILE B O 1
ATOM 1657 N N . ASP B 1 67 ? -5.145 -17.172 -16.266 1 96.19 67 ASP B N 1
ATOM 1658 C CA . ASP B 1 67 ? -6.258 -16.297 -16.594 1 96.19 67 ASP B CA 1
ATOM 1659 C C . ASP B 1 67 ? -6.938 -15.766 -15.336 1 96.19 67 ASP B C 1
ATOM 1661 O O . ASP B 1 67 ? -6.52 -16.078 -14.227 1 96.19 67 ASP B O 1
ATOM 1665 N N . SER B 1 68 ? -7.93 -14.984 -15.492 1 95.5 68 SER B N 1
ATOM 1666 C CA . SER B 1 68 ? -8.555 -14.289 -14.367 1 95.5 68 SER B CA 1
ATOM 1667 C C . SER B 1 68 ? -9.227 -15.266 -13.414 1 95.5 68 SER B C 1
ATOM 1669 O O . SER B 1 68 ? -9.312 -15.008 -12.211 1 95.5 68 SER B O 1
ATOM 1671 N N . ASN B 1 69 ? -9.664 -16.391 -13.914 1 93.75 69 ASN B N 1
ATOM 1672 C CA . ASN B 1 69 ? -10.406 -17.344 -13.102 1 93.75 69 ASN B CA 1
ATOM 1673 C C . ASN B 1 69 ? -9.477 -18.156 -12.195 1 93.75 69 ASN B C 1
ATOM 1675 O O . ASN B 1 69 ? -9.898 -18.641 -11.148 1 93.75 69 ASN B O 1
ATOM 1679 N N . MET B 1 70 ? -8.234 -18.188 -12.609 1 94.25 70 MET B N 1
ATOM 1680 C CA . MET B 1 70 ? -7.367 -19.125 -11.898 1 94.25 70 MET B CA 1
ATOM 1681 C C . MET B 1 70 ? -6.207 -18.406 -11.234 1 94.25 70 MET B C 1
ATOM 1683 O O . MET B 1 70 ? -5.523 -18.969 -10.375 1 94.25 70 MET B O 1
ATOM 1687 N N . VAL B 1 71 ? -5.996 -17.172 -11.539 1 97.88 71 VAL B N 1
ATOM 1688 C CA . VAL B 1 71 ? -4.789 -16.469 -11.117 1 97.88 71 VAL B CA 1
ATOM 1689 C C . VAL B 1 71 ? -4.742 -16.391 -9.594 1 97.88 71 VAL B C 1
ATOM 1691 O O . VAL B 1 71 ? -3.684 -16.578 -8.984 1 97.88 71 VAL B O 1
ATOM 1694 N N . ALA B 1 72 ? -5.852 -16.172 -8.961 1 97.19 72 ALA B N 1
ATOM 1695 C CA . ALA B 1 72 ? -5.871 -16.078 -7.508 1 97.19 72 ALA B CA 1
ATOM 1696 C C . ALA B 1 72 ? -5.484 -17.406 -6.871 1 97.19 72 ALA B C 1
ATOM 1698 O O . ALA B 1 72 ? -4.668 -17.453 -5.949 1 97.19 72 ALA B O 1
ATOM 1699 N N . THR B 1 73 ? -6.062 -18.453 -7.387 1 95.69 73 THR B N 1
ATOM 1700 C CA . THR B 1 73 ? -5.77 -19.797 -6.891 1 95.69 73 THR B CA 1
ATOM 1701 C C . THR B 1 73 ? -4.312 -20.156 -7.148 1 95.69 73 THR B C 1
ATOM 1703 O O . THR B 1 73 ? -3.639 -20.703 -6.273 1 95.69 73 THR B O 1
ATOM 1706 N N . SER B 1 74 ? -3.84 -19.875 -8.336 1 97.25 74 SER B N 1
ATOM 1707 C CA . SER B 1 74 ? -2.455 -20.156 -8.695 1 97.25 74 SER B CA 1
ATOM 1708 C C . SER B 1 74 ? -1.483 -19.359 -7.824 1 97.25 74 SER B C 1
ATOM 1710 O O . SER B 1 74 ? -0.451 -19.891 -7.402 1 97.25 74 SER B O 1
ATOM 1712 N N . LEU B 1 75 ? -1.843 -18.172 -7.59 1 97.75 75 LEU B N 1
ATOM 1713 C CA . LEU B 1 75 ? -0.996 -17.312 -6.766 1 97.75 75 LEU B CA 1
ATOM 1714 C C . LEU B 1 75 ? -0.937 -17.828 -5.332 1 97.75 75 LEU B C 1
ATOM 1716 O O . LEU B 1 75 ? 0.135 -17.859 -4.723 1 97.75 75 LEU B O 1
ATOM 1720 N N . ALA B 1 76 ? -2.045 -18.234 -4.801 1 97.25 76 ALA B N 1
ATOM 1721 C CA . ALA B 1 76 ? -2.066 -18.828 -3.467 1 97.25 76 ALA B CA 1
ATOM 1722 C C . ALA B 1 76 ? -1.197 -20.094 -3.412 1 97.25 76 ALA B C 1
ATOM 1724 O O . ALA B 1 76 ? -0.414 -20.266 -2.477 1 97.25 76 ALA B O 1
ATOM 1725 N N . LEU B 1 77 ? -1.337 -20.906 -4.391 1 96.81 77 LEU B N 1
ATOM 1726 C CA . LEU B 1 77 ? -0.543 -22.125 -4.504 1 96.81 77 LEU B CA 1
ATOM 1727 C C . LEU B 1 77 ? 0.947 -21.797 -4.539 1 96.81 77 LEU B C 1
ATOM 1729 O O . LEU B 1 77 ? 1.734 -22.391 -3.801 1 96.81 77 LEU B O 1
ATOM 1733 N N . ALA B 1 78 ? 1.262 -20.844 -5.371 1 98.25 78 ALA B N 1
ATOM 1734 C CA . ALA B 1 78 ? 2.658 -20.438 -5.52 1 98.25 78 ALA B CA 1
ATOM 1735 C C . ALA B 1 78 ? 3.223 -19.906 -4.203 1 98.25 78 ALA B C 1
ATOM 1737 O O . ALA B 1 78 ? 4.324 -20.297 -3.799 1 98.25 78 ALA B O 1
ATOM 1738 N N . GLU B 1 79 ? 2.477 -19.125 -3.553 1 97.75 79 GLU B N 1
ATOM 1739 C CA . GLU B 1 79 ? 2.912 -18.516 -2.299 1 97.75 79 GLU B CA 1
ATOM 1740 C C . GLU B 1 79 ? 3.061 -19.562 -1.201 1 97.75 79 GLU B C 1
ATOM 1742 O O . GLU B 1 79 ? 4.059 -19.578 -0.476 1 97.75 79 GLU B O 1
ATOM 1747 N N . GLN B 1 80 ? 2.168 -20.453 -1.105 1 96.38 80 GLN B N 1
ATOM 1748 C CA . GLN B 1 80 ? 2.131 -21.453 -0.037 1 96.38 80 GLN B CA 1
ATOM 1749 C C . GLN B 1 80 ? 3.258 -22.469 -0.193 1 96.38 80 GLN B C 1
ATOM 1751 O O . GLN B 1 80 ? 3.762 -23 0.797 1 96.38 80 GLN B O 1
ATOM 1756 N N . HIS B 1 81 ? 3.74 -22.672 -1.429 1 96.81 81 HIS B N 1
ATOM 1757 C CA . HIS B 1 81 ? 4.703 -23.75 -1.658 1 96.81 81 HIS B CA 1
ATOM 1758 C C . HIS B 1 81 ? 6.035 -23.203 -2.156 1 96.81 81 HIS B C 1
ATOM 1760 O O . HIS B 1 81 ? 6.949 -23.969 -2.467 1 96.81 81 HIS B O 1
ATOM 1766 N N . GLY B 1 82 ? 6.031 -21.906 -2.336 1 97.38 82 GLY B N 1
ATOM 1767 C CA . GLY B 1 82 ? 7.277 -21.281 -2.746 1 97.38 82 GLY B CA 1
ATOM 1768 C C . GLY B 1 82 ? 7.594 -21.484 -4.215 1 97.38 82 GLY B C 1
ATOM 1769 O O . GLY B 1 82 ? 8.758 -21.625 -4.59 1 97.38 82 GLY B O 1
ATOM 1770 N N . PHE B 1 83 ? 6.617 -21.625 -5.031 1 97.81 83 PHE B N 1
ATOM 1771 C CA . PHE B 1 83 ? 6.828 -21.75 -6.469 1 97.81 83 PHE B CA 1
ATOM 1772 C C . PHE B 1 83 ? 7.074 -20.375 -7.102 1 97.81 83 PHE B C 1
ATOM 1774 O O . PHE B 1 83 ? 6.145 -19.734 -7.59 1 97.81 83 PHE B O 1
ATOM 1781 N N . ARG B 1 84 ? 8.281 -20.016 -7.223 1 97.69 84 ARG B N 1
ATOM 1782 C CA . ARG B 1 84 ? 8.672 -18.672 -7.59 1 97.69 84 ARG B CA 1
ATOM 1783 C C . ARG B 1 84 ? 8.305 -18.359 -9.039 1 97.69 84 ARG B C 1
ATOM 1785 O O . ARG B 1 84 ? 7.824 -17.266 -9.344 1 97.69 84 ARG B O 1
ATOM 1792 N N . ARG B 1 85 ? 8.523 -19.266 -9.852 1 98.19 85 ARG B N 1
ATOM 1793 C CA . ARG B 1 85 ? 8.219 -19.062 -11.266 1 98.19 85 ARG B CA 1
ATOM 1794 C C . ARG B 1 85 ? 6.727 -18.844 -11.477 1 98.19 85 ARG B C 1
ATOM 1796 O O . ARG B 1 85 ? 6.324 -17.969 -12.234 1 98.19 85 ARG B O 1
ATOM 1803 N N . LEU B 1 86 ? 5.969 -19.641 -10.875 1 98.69 86 LEU B N 1
ATOM 1804 C CA . LEU B 1 86 ? 4.52 -19.5 -10.984 1 98.69 86 LEU B CA 1
ATOM 1805 C C . LEU B 1 86 ? 4.047 -18.188 -10.391 1 98.69 86 LEU B C 1
ATOM 1807 O O . LEU B 1 86 ? 3.195 -17.5 -10.977 1 98.69 86 LEU B O 1
ATOM 1811 N N . LYS B 1 87 ? 4.586 -17.766 -9.305 1 98.5 87 LYS B N 1
ATOM 1812 C CA . LYS B 1 87 ? 4.242 -16.5 -8.672 1 98.5 87 LYS B CA 1
ATOM 1813 C C . LYS B 1 87 ? 4.527 -15.328 -9.609 1 98.5 87 LYS B C 1
ATOM 1815 O O . LYS B 1 87 ? 3.682 -14.445 -9.797 1 98.5 87 LYS B O 1
ATOM 1820 N N . GLU B 1 88 ? 5.672 -15.359 -10.195 1 98.5 88 GLU B N 1
ATOM 1821 C CA . GLU B 1 88 ? 6.066 -14.289 -11.109 1 98.5 88 GLU B CA 1
ATOM 1822 C C . GLU B 1 88 ? 5.133 -14.219 -12.312 1 98.5 88 GLU B C 1
ATOM 1824 O O . GLU B 1 88 ? 4.75 -13.133 -12.742 1 98.5 88 GLU B O 1
ATOM 1829 N N . ALA B 1 89 ? 4.789 -15.367 -12.797 1 98.62 89 ALA B N 1
ATOM 1830 C CA . ALA B 1 89 ? 3.863 -15.398 -13.93 1 98.62 89 ALA B CA 1
ATOM 1831 C C . ALA B 1 89 ? 2.512 -14.797 -13.547 1 98.62 89 ALA B C 1
ATOM 1833 O O . ALA B 1 89 ? 1.908 -14.062 -14.328 1 98.62 89 ALA B O 1
ATOM 1834 N N . CYS B 1 90 ? 2.074 -15.078 -12.383 1 98.62 90 CYS B N 1
ATOM 1835 C CA . CYS B 1 90 ? 0.819 -14.516 -11.891 1 98.62 90 CYS B CA 1
ATOM 1836 C C . CYS B 1 90 ? 0.915 -13 -11.758 1 98.62 90 CYS B C 1
ATOM 1838 O O . CYS B 1 90 ? 0.009 -12.281 -12.18 1 98.62 90 CYS B O 1
ATOM 1840 N N . PHE B 1 91 ? 2.033 -12.5 -11.211 1 98.5 91 PHE B N 1
ATOM 1841 C CA . PHE B 1 91 ? 2.229 -11.07 -11.039 1 98.5 91 PHE B CA 1
ATOM 1842 C C . PHE B 1 91 ? 2.271 -10.367 -12.398 1 98.5 91 PHE B C 1
ATOM 1844 O O . PHE B 1 91 ? 1.743 -9.266 -12.547 1 98.5 91 PHE B O 1
ATOM 1851 N N . GLN B 1 92 ? 2.871 -11.039 -13.328 1 98.31 92 GLN B N 1
ATOM 1852 C CA . GLN B 1 92 ? 2.918 -10.477 -14.672 1 98.31 92 GLN B CA 1
ATOM 1853 C C . GLN B 1 92 ? 1.516 -10.344 -15.258 1 98.31 92 GLN B C 1
ATOM 1855 O O . GLN B 1 92 ? 1.193 -9.328 -15.883 1 98.31 92 GLN B O 1
ATOM 1860 N N . PHE B 1 93 ? 0.734 -11.289 -15.07 1 98.69 93 PHE B N 1
ATOM 1861 C CA . PHE B 1 93 ? -0.649 -11.258 -15.531 1 98.69 93 PHE B CA 1
ATOM 1862 C C . PHE B 1 93 ? -1.417 -10.125 -14.852 1 98.69 93 PHE B C 1
ATOM 1864 O O . PHE B 1 93 ? -2.168 -9.398 -15.5 1 98.69 93 PHE B O 1
ATOM 1871 N N . LEU B 1 94 ? -1.083 -9.906 -13.594 1 98.19 94 LEU B N 1
ATOM 1872 C CA . LEU B 1 94 ? -1.825 -8.945 -12.781 1 98.19 94 LEU B CA 1
ATOM 1873 C C . LEU B 1 94 ? -1.268 -7.539 -12.953 1 98.19 94 LEU B C 1
ATOM 1875 O O . LEU B 1 94 ? -1.804 -6.578 -12.398 1 98.19 94 LEU B O 1
ATOM 1879 N N . ALA B 1 95 ? -0.24 -7.453 -13.742 1 96.5 95 ALA B N 1
ATOM 1880 C CA . ALA B 1 95 ? 0.339 -6.145 -14.031 1 96.5 95 ALA B CA 1
ATOM 1881 C C . ALA B 1 95 ? -0.54 -5.359 -15.008 1 96.5 95 ALA B C 1
ATOM 1883 O O . ALA B 1 95 ? -0.179 -4.262 -15.43 1 96.5 95 ALA B O 1
ATOM 1884 N N . SER B 1 96 ? -1.654 -5.863 -15.32 1 97.69 96 SER B N 1
ATOM 1885 C CA . SER B 1 96 ? -2.703 -5.188 -16.078 1 97.69 96 SER B CA 1
ATOM 1886 C C . SER B 1 96 ? -3.863 -4.781 -15.18 1 97.69 96 SER B C 1
ATOM 1888 O O . SER B 1 96 ? -4.426 -5.617 -14.469 1 97.69 96 SER B O 1
ATOM 1890 N N . PRO B 1 97 ? -4.199 -3.438 -15.258 1 97.81 97 PRO B N 1
ATOM 1891 C CA . PRO B 1 97 ? -5.297 -2.984 -14.406 1 97.81 97 PRO B CA 1
ATOM 1892 C C . PRO B 1 97 ? -6.586 -3.777 -14.633 1 97.81 97 PRO B C 1
ATOM 1894 O O . PRO B 1 97 ? -7.285 -4.109 -13.672 1 97.81 97 PRO B O 1
ATOM 1897 N N . SER B 1 98 ? -6.855 -4.086 -15.867 1 98.06 98 SER B N 1
ATOM 1898 C CA . SER B 1 98 ? -8.078 -4.82 -16.188 1 98.06 98 SER B CA 1
ATOM 1899 C C . SER B 1 98 ? -8.023 -6.242 -15.641 1 98.06 98 SER B C 1
ATOM 1901 O O . SER B 1 98 ? -9.031 -6.773 -15.172 1 98.06 98 SER B O 1
ATOM 1903 N N . ASN B 1 99 ? -6.863 -6.887 -15.695 1 98.06 99 ASN B N 1
ATOM 1904 C CA . ASN B 1 99 ? -6.719 -8.242 -15.172 1 98.06 99 ASN B CA 1
ATOM 1905 C C . ASN B 1 99 ? -6.875 -8.273 -13.656 1 98.06 99 ASN B C 1
ATOM 1907 O O . ASN B 1 99 ? -7.473 -9.203 -13.102 1 98.06 99 ASN B O 1
ATOM 1911 N N . LEU B 1 100 ? -6.316 -7.281 -13.031 1 98.25 100 LEU B N 1
ATOM 1912 C CA . LEU B 1 100 ? -6.453 -7.191 -11.578 1 98.25 100 LEU B CA 1
ATOM 1913 C C . LEU B 1 100 ? -7.914 -7.016 -11.188 1 98.25 100 LEU B C 1
ATOM 1915 O O . LEU B 1 100 ? -8.398 -7.684 -10.273 1 98.25 100 LEU B O 1
ATOM 1919 N N . GLU B 1 101 ? -8.586 -6.137 -11.875 1 97.81 101 GLU B N 1
ATOM 1920 C CA . GLU B 1 101 ? -10 -5.906 -11.617 1 97.81 101 GLU B CA 1
ATOM 1921 C C . GLU B 1 101 ? -10.812 -7.188 -11.797 1 97.81 101 GLU B C 1
ATOM 1923 O O . GLU B 1 101 ? -11.68 -7.504 -10.977 1 97.81 101 GLU B O 1
ATOM 1928 N N . ALA B 1 102 ? -10.523 -7.883 -12.836 1 97.62 102 ALA B N 1
ATOM 1929 C CA . ALA B 1 102 ? -11.219 -9.133 -13.125 1 97.62 102 ALA B CA 1
ATOM 1930 C C . ALA B 1 102 ? -10.984 -10.164 -12.023 1 97.62 102 ALA B C 1
ATOM 1932 O O . ALA B 1 102 ? -11.906 -10.875 -11.625 1 97.62 102 ALA B O 1
ATOM 1933 N N . MET B 1 103 ? -9.766 -10.242 -11.578 1 96.75 103 MET B N 1
ATOM 1934 C CA . MET B 1 103 ? -9.422 -11.188 -10.516 1 96.75 103 MET B CA 1
ATOM 1935 C C . MET B 1 103 ? -10.195 -10.875 -9.234 1 96.75 103 MET B C 1
ATOM 1937 O O . MET B 1 103 ? -10.633 -11.781 -8.531 1 96.75 103 MET B O 1
ATOM 1941 N N . MET B 1 104 ? -10.414 -9.617 -8.891 1 96.06 104 MET B N 1
ATOM 1942 C CA . MET B 1 104 ? -11.078 -9.195 -7.66 1 96.06 104 MET B CA 1
ATOM 1943 C C . MET B 1 104 ? -12.57 -9.5 -7.715 1 96.06 104 MET B C 1
ATOM 1945 O O . MET B 1 104 ? -13.242 -9.508 -6.684 1 96.06 104 MET B O 1
ATOM 1949 N N . ALA B 1 105 ? -13.07 -9.703 -8.898 1 95 105 ALA B N 1
ATOM 1950 C CA . ALA B 1 105 ? -14.5 -9.93 -9.094 1 95 105 ALA B CA 1
ATOM 1951 C C . ALA B 1 105 ? -14.859 -11.398 -8.891 1 95 105 ALA B C 1
ATOM 1953 O O . ALA B 1 105 ? -16.031 -11.766 -8.898 1 95 105 ALA B O 1
ATOM 1954 N N . ILE B 1 106 ? -13.945 -12.273 -8.727 1 92.75 106 ILE B N 1
ATOM 1955 C CA . ILE B 1 106 ? -14.219 -13.711 -8.633 1 92.75 106 ILE B CA 1
ATOM 1956 C C . ILE B 1 106 ? -13.977 -14.188 -7.207 1 92.75 106 ILE B C 1
ATOM 1958 O O . ILE B 1 106 ? -13.328 -13.5 -6.414 1 92.75 106 ILE B O 1
ATOM 1962 N N . GLU B 1 107 ? -14.438 -15.344 -6.836 1 91.5 107 GLU B N 1
ATOM 1963 C CA . GLU B 1 107 ? -14.406 -15.883 -5.48 1 91.5 107 GLU B CA 1
ATOM 1964 C C . GLU B 1 107 ? -12.977 -16.172 -5.035 1 91.5 107 GLU B C 1
ATOM 1966 O O . GLU B 1 107 ? -12.656 -16.062 -3.85 1 91.5 107 GLU B O 1
ATOM 1971 N N . GLY B 1 108 ? -12.188 -16.484 -5.973 1 92.56 108 GLY B N 1
ATOM 1972 C CA . GLY B 1 108 ? -10.797 -16.781 -5.664 1 92.56 108 GLY B CA 1
ATOM 1973 C C . GLY B 1 108 ? -10.086 -15.633 -4.965 1 92.56 108 GLY B C 1
ATOM 1974 O O . GLY B 1 108 ? -9.18 -15.859 -4.16 1 92.56 108 GLY B O 1
ATOM 1975 N N . TYR B 1 109 ? -10.555 -14.508 -5.141 1 95.19 109 TYR B N 1
ATOM 1976 C CA . TYR B 1 109 ? -9.977 -13.312 -4.531 1 95.19 109 TYR B CA 1
ATOM 1977 C C . TYR B 1 109 ? -10.117 -13.352 -3.016 1 95.19 109 TYR B C 1
ATOM 1979 O O . TYR B 1 109 ? -9.164 -13.062 -2.289 1 95.19 109 TYR B O 1
ATOM 1987 N N . GLU B 1 110 ? -11.258 -13.695 -2.533 1 94.94 110 GLU B N 1
ATOM 1988 C CA . GLU B 1 110 ? -11.5 -13.773 -1.097 1 94.94 110 GLU B CA 1
ATOM 1989 C C . GLU B 1 110 ? -10.602 -14.812 -0.441 1 94.94 110 GLU B C 1
ATOM 1991 O O . GLU B 1 110 ? -10.07 -14.586 0.645 1 94.94 110 GLU B O 1
ATOM 1996 N N . HIS B 1 111 ? -10.477 -15.867 -1.142 1 93.75 111 HIS B N 1
ATOM 1997 C CA . HIS B 1 111 ? -9.594 -16.906 -0.638 1 93.75 111 HIS B CA 1
ATOM 1998 C C . HIS B 1 111 ? -8.148 -16.422 -0.57 1 93.75 111 HIS B C 1
ATOM 2000 O O . HIS B 1 111 ? -7.449 -16.672 0.417 1 93.75 111 HIS B O 1
ATOM 2006 N N . LEU B 1 112 ? -7.742 -15.781 -1.604 1 96.31 112 LEU B N 1
ATOM 2007 C CA . LEU B 1 112 ? -6.391 -15.242 -1.65 1 96.31 112 LEU B CA 1
ATOM 2008 C C . LEU B 1 112 ? -6.164 -14.242 -0.519 1 96.31 112 LEU B C 1
ATOM 2010 O O . LEU B 1 112 ? -5.145 -14.297 0.171 1 96.31 112 LEU B O 1
ATOM 2014 N N . LYS B 1 113 ? -7.109 -13.406 -0.261 1 95.62 113 LYS B N 1
ATOM 2015 C CA . LYS B 1 113 ? -7.051 -12.406 0.794 1 95.62 113 LYS B CA 1
ATOM 2016 C C . LYS B 1 113 ? -6.82 -13.047 2.158 1 95.62 113 LYS B C 1
ATOM 2018 O O . LYS B 1 113 ? -6.043 -12.539 2.967 1 95.62 113 LYS B O 1
ATOM 2023 N N . SER B 1 114 ? -7.426 -14.188 2.393 1 94.88 114 SER B N 1
ATOM 2024 C CA . SER B 1 114 ? -7.398 -14.836 3.699 1 94.88 114 SER B CA 1
ATOM 2025 C C . SER B 1 114 ? -6.176 -15.734 3.844 1 94.88 114 SER B C 1
ATOM 2027 O O . SER B 1 114 ? -5.57 -15.805 4.918 1 94.88 114 SER B O 1
ATOM 2029 N N . SER B 1 115 ? -5.766 -16.344 2.818 1 94.81 115 SER B N 1
ATOM 2030 C CA . SER B 1 115 ? -4.734 -17.375 2.916 1 94.81 115 SER B CA 1
ATOM 2031 C C . SER B 1 115 ? -3.342 -16.781 2.721 1 94.81 115 SER B C 1
ATOM 2033 O O . SER B 1 115 ? -2.375 -17.234 3.334 1 94.81 115 SER B O 1
ATOM 2035 N N . CYS B 1 116 ? -3.24 -15.766 1.843 1 96.62 116 CYS B N 1
ATOM 2036 C CA . CYS B 1 116 ? -1.929 -15.211 1.524 1 96.62 116 CYS B CA 1
ATOM 2037 C C . CYS B 1 116 ? -1.994 -13.695 1.384 1 96.62 116 CYS B C 1
ATOM 2039 O O . CYS B 1 116 ? -1.666 -13.156 0.328 1 96.62 116 CYS B O 1
ATOM 2041 N N . PRO B 1 117 ? -2.287 -13 2.445 1 94.38 117 PRO B N 1
ATOM 2042 C CA . PRO B 1 117 ? -2.43 -11.539 2.363 1 94.38 117 PRO B CA 1
ATOM 2043 C C . PRO B 1 117 ? -1.128 -10.844 1.977 1 94.38 117 PRO B C 1
ATOM 2045 O O . PRO B 1 117 ? -1.156 -9.766 1.376 1 94.38 117 PRO B O 1
ATOM 2048 N N . SER B 1 118 ? -0.018 -11.445 2.121 1 95.19 118 SER B N 1
ATOM 2049 C CA . SER B 1 118 ? 1.282 -10.82 1.892 1 95.19 118 SER B CA 1
ATOM 2050 C C . SER B 1 118 ? 1.536 -10.602 0.404 1 95.19 118 SER B C 1
ATOM 2052 O O . SER B 1 118 ? 2.34 -9.75 0.026 1 95.19 118 SER B O 1
ATOM 2054 N N . VAL B 1 119 ? 0.896 -11.352 -0.403 1 97.06 119 VAL B N 1
ATOM 2055 C CA . VAL B 1 119 ? 1.139 -11.227 -1.836 1 97.06 119 VAL B CA 1
ATOM 2056 C C . VAL B 1 119 ? 0.654 -9.859 -2.322 1 97.06 119 VAL B C 1
ATOM 2058 O O . VAL B 1 119 ? 1.147 -9.344 -3.326 1 97.06 119 VAL B O 1
ATOM 2061 N N . PHE B 1 120 ? -0.294 -9.289 -1.617 1 97.38 120 PHE B N 1
ATOM 2062 C CA . PHE B 1 120 ? -0.875 -8.023 -2.047 1 97.38 120 PHE B CA 1
ATOM 2063 C C . PHE B 1 120 ? 0.126 -6.887 -1.879 1 97.38 120 PHE B C 1
ATOM 2065 O O . PHE B 1 120 ? 0.198 -5.988 -2.721 1 97.38 120 PHE B O 1
ATOM 2072 N N . ARG B 1 121 ? 0.866 -6.871 -0.793 1 97 121 ARG B N 1
ATOM 2073 C CA . ARG B 1 121 ? 1.864 -5.82 -0.637 1 97 121 ARG B CA 1
ATOM 2074 C C . ARG B 1 121 ? 2.908 -5.887 -1.747 1 97 121 ARG B C 1
ATOM 2076 O O . ARG B 1 121 ? 3.336 -4.852 -2.266 1 97 121 ARG B O 1
ATOM 2083 N N . GLU B 1 122 ? 3.277 -7.133 -2.07 1 97.5 122 GLU B N 1
ATOM 2084 C CA . GLU B 1 122 ? 4.223 -7.305 -3.168 1 97.5 122 GLU B CA 1
ATOM 2085 C C . GLU B 1 122 ? 3.635 -6.812 -4.488 1 97.5 122 GLU B C 1
ATOM 2087 O O . GLU B 1 122 ? 4.316 -6.145 -5.266 1 97.5 122 GLU B O 1
ATOM 2092 N N . LEU B 1 123 ? 2.428 -7.176 -4.691 1 98.06 123 LEU B N 1
ATOM 2093 C CA . LEU B 1 123 ? 1.741 -6.781 -5.914 1 98.06 123 LEU B CA 1
ATOM 2094 C C . LEU B 1 123 ? 1.665 -5.262 -6.031 1 98.06 123 LEU B C 1
ATOM 2096 O O . LEU B 1 123 ? 1.989 -4.699 -7.078 1 98.06 123 LEU B O 1
ATOM 2100 N N . ILE B 1 124 ? 1.288 -4.562 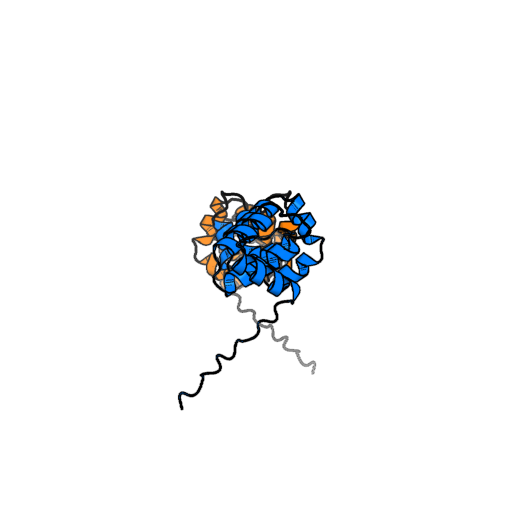-4.953 1 98.38 124 ILE B N 1
ATOM 2101 C CA . ILE B 1 124 ? 1.15 -3.109 -4.949 1 98.38 124 ILE B CA 1
ATOM 2102 C C . ILE B 1 124 ? 2.512 -2.461 -5.195 1 98.38 124 ILE B C 1
ATOM 2104 O O . ILE B 1 124 ? 2.619 -1.5 -5.961 1 98.38 124 ILE B O 1
ATOM 2108 N N . ALA B 1 125 ? 3.568 -2.984 -4.57 1 97.88 125 ALA B N 1
ATOM 2109 C CA . ALA B 1 125 ? 4.918 -2.465 -4.766 1 97.88 125 ALA B CA 1
ATOM 2110 C C . ALA B 1 125 ? 5.328 -2.543 -6.234 1 97.88 125 ALA B C 1
ATOM 2112 O O . ALA B 1 125 ? 6.027 -1.66 -6.738 1 97.88 125 ALA B O 1
ATOM 2113 N N . ARG B 1 126 ? 4.867 -3.553 -6.898 1 97.12 126 ARG B N 1
ATOM 2114 C CA . ARG B 1 126 ? 5.23 -3.752 -8.297 1 97.12 126 ARG B CA 1
ATOM 2115 C C . ARG B 1 126 ? 4.438 -2.814 -9.203 1 97.12 126 ARG B C 1
ATOM 2117 O O . ARG B 1 126 ? 4.918 -2.422 -10.273 1 97.12 126 ARG B O 1
ATOM 2124 N N . ILE B 1 127 ? 3.25 -2.438 -8.766 1 97.62 127 ILE B N 1
ATOM 2125 C CA . ILE B 1 127 ? 2.367 -1.597 -9.57 1 97.62 127 ILE B CA 1
ATOM 2126 C C . ILE B 1 127 ? 2.812 -0.14 -9.469 1 97.62 127 ILE B C 1
ATOM 2128 O O . ILE B 1 127 ? 2.609 0.641 -10.406 1 97.62 127 ILE B O 1
ATOM 2132 N N . LEU B 1 128 ? 3.393 0.239 -8.312 1 97.81 128 LEU B N 1
ATOM 2133 C CA . LEU B 1 128 ? 3.871 1.606 -8.148 1 97.81 128 LEU B CA 1
ATOM 2134 C C . LEU B 1 128 ? 4.898 1.959 -9.219 1 97.81 128 LEU B C 1
ATOM 2136 O O . LEU B 1 128 ? 5.734 1.128 -9.578 1 97.81 128 LEU B O 1
ATOM 2140 N N . PRO B 1 129 ? 4.82 3.193 -9.719 1 97 129 PRO B N 1
ATOM 2141 C CA . PRO B 1 129 ? 5.816 3.613 -10.711 1 97 129 PRO B CA 1
ATOM 2142 C C . PRO B 1 129 ? 7.25 3.504 -10.195 1 97 129 PRO B C 1
ATOM 2144 O O . PRO B 1 129 ? 7.48 3.6 -8.984 1 97 129 PRO B O 1
ATOM 2147 N N . ALA B 1 130 ? 8.172 3.42 -11.117 1 96 130 ALA B N 1
ATOM 2148 C CA . ALA B 1 130 ? 9.562 3.109 -10.812 1 96 130 ALA B CA 1
ATOM 2149 C C . ALA B 1 130 ? 10.195 4.211 -9.969 1 96 130 ALA B C 1
ATOM 2151 O O . ALA B 1 130 ? 11.078 3.943 -9.141 1 96 130 ALA B O 1
ATOM 2152 N N . GLU B 1 131 ? 9.766 5.453 -10.07 1 97.19 131 GLU B N 1
ATOM 2153 C CA . GLU B 1 131 ? 10.391 6.594 -9.406 1 97.19 131 GLU B CA 1
ATOM 2154 C C . GLU B 1 131 ? 9.977 6.676 -7.941 1 97.19 131 GLU B C 1
ATOM 2156 O O . GLU B 1 131 ? 10.539 7.461 -7.176 1 97.19 131 GLU B O 1
ATOM 2161 N N . TRP B 1 132 ? 9.086 5.816 -7.586 1 98.06 132 TRP B N 1
ATOM 2162 C CA . TRP B 1 132 ? 8.555 5.883 -6.23 1 98.06 132 TRP B CA 1
ATOM 2163 C C . TRP B 1 132 ? 9.172 4.801 -5.352 1 98.06 132 TRP B C 1
ATOM 2165 O O . TRP B 1 132 ? 8.453 4.043 -4.691 1 98.06 132 TRP B O 1
ATOM 2175 N N . ASN B 1 133 ? 10.453 4.773 -5.219 1 97.69 133 ASN B N 1
ATOM 2176 C CA . ASN B 1 133 ? 11.164 3.791 -4.41 1 97.69 133 ASN B CA 1
ATOM 2177 C C . ASN B 1 133 ? 10.805 3.918 -2.932 1 97.69 133 ASN B C 1
ATOM 2179 O O . ASN B 1 133 ? 10.641 2.912 -2.24 1 97.69 133 ASN B O 1
ATOM 2183 N N . ALA B 1 134 ? 10.688 5.172 -2.521 1 97.25 134 ALA B N 1
ATOM 2184 C CA . ALA B 1 134 ? 10.305 5.406 -1.133 1 97.25 134 ALA B CA 1
ATOM 2185 C C . ALA B 1 134 ? 8.922 4.824 -0.839 1 97.25 134 ALA B C 1
ATOM 2187 O O . ALA B 1 134 ? 8.711 4.223 0.216 1 97.25 134 ALA B O 1
ATOM 2188 N N . ALA B 1 135 ? 8.039 5.02 -1.752 1 98.19 135 ALA B N 1
ATOM 2189 C CA . ALA B 1 135 ? 6.699 4.469 -1.593 1 98.19 135 ALA B CA 1
ATOM 2190 C C . ALA B 1 135 ? 6.73 2.943 -1.547 1 98.19 135 ALA B C 1
ATOM 2192 O O . ALA B 1 135 ? 6.023 2.326 -0.749 1 98.19 135 ALA B O 1
ATOM 2193 N N . LYS B 1 136 ? 7.508 2.35 -2.406 1 98.25 136 LYS B N 1
ATOM 2194 C CA . LYS B 1 136 ? 7.68 0.899 -2.398 1 98.25 136 LYS B CA 1
ATOM 2195 C C . LYS B 1 136 ? 8.195 0.413 -1.046 1 98.25 136 LYS B C 1
ATOM 2197 O O . LYS B 1 136 ? 7.703 -0.584 -0.512 1 98.25 136 LYS B O 1
ATOM 2202 N N . ASP B 1 137 ? 9.109 1.113 -0.489 1 97.5 137 ASP B N 1
ATOM 2203 C CA . ASP B 1 137 ? 9.656 0.782 0.823 1 97.5 137 ASP B CA 1
ATOM 2204 C C . ASP B 1 137 ? 8.586 0.88 1.906 1 97.5 137 ASP B C 1
ATOM 2206 O O . ASP B 1 137 ? 8.516 0.032 2.799 1 97.5 137 ASP B O 1
ATOM 2210 N N . ILE B 1 138 ? 7.816 1.896 1.858 1 97.75 138 ILE B N 1
ATOM 2211 C CA . ILE B 1 138 ? 6.742 2.088 2.824 1 97.75 138 ILE B CA 1
ATOM 2212 C C . ILE B 1 138 ? 5.781 0.901 2.77 1 97.75 138 ILE B C 1
ATOM 2214 O O . ILE B 1 138 ? 5.434 0.329 3.805 1 97.75 138 ILE B O 1
ATOM 2218 N N . VAL B 1 139 ? 5.391 0.506 1.568 1 98 139 VAL B N 1
ATOM 2219 C CA . VAL B 1 139 ? 4.457 -0.601 1.382 1 98 139 VAL B CA 1
ATOM 2220 C C . VAL B 1 139 ? 5.051 -1.882 1.962 1 98 139 VAL B C 1
ATOM 2222 O O . VAL B 1 139 ? 4.387 -2.596 2.715 1 98 139 VAL B O 1
ATOM 2225 N N . MET B 1 140 ? 6.273 -2.143 1.708 1 96.5 140 MET B N 1
ATOM 2226 C CA . MET B 1 140 ? 6.922 -3.398 2.074 1 96.5 140 MET B CA 1
ATOM 2227 C C . MET B 1 140 ? 7.23 -3.439 3.566 1 96.5 140 MET B C 1
ATOM 2229 O O . MET B 1 140 ? 7.266 -4.512 4.168 1 96.5 140 MET B O 1
ATOM 2233 N N . THR B 1 141 ? 7.344 -2.303 4.242 1 94.62 141 THR B N 1
ATOM 2234 C CA . THR B 1 141 ? 7.762 -2.285 5.637 1 94.62 141 THR B CA 1
ATOM 2235 C C . THR B 1 141 ? 6.566 -2.039 6.555 1 94.62 141 THR B C 1
ATOM 2237 O O . THR B 1 141 ? 6.547 -2.508 7.695 1 94.62 141 THR B O 1
ATOM 2240 N N . MET B 1 142 ? 5.602 -1.312 6.066 1 94.62 142 MET B N 1
ATOM 2241 C CA . MET B 1 142 ? 4.516 -0.894 6.945 1 94.62 142 MET B CA 1
ATOM 2242 C C . MET B 1 142 ? 3.303 -1.808 6.785 1 94.62 142 MET B C 1
ATOM 2244 O O . MET B 1 142 ? 2.516 -1.971 7.719 1 94.62 142 MET B O 1
ATOM 2248 N N . TRP B 1 143 ? 3.184 -2.344 5.609 1 93.38 143 TRP B N 1
ATOM 2249 C CA . TRP B 1 143 ? 2.059 -3.236 5.348 1 93.38 143 TRP B CA 1
ATOM 2250 C C . TRP B 1 143 ? 2.352 -4.645 5.852 1 93.38 143 TRP B C 1
ATOM 2252 O O . TRP B 1 143 ? 3.186 -5.352 5.285 1 93.38 143 TRP B O 1
ATOM 2262 N N . LYS B 1 144 ? 1.651 -4.973 6.969 1 83.81 144 LYS B N 1
ATOM 2263 C CA . LYS B 1 144 ? 1.902 -6.258 7.609 1 83.81 144 LYS B CA 1
ATOM 2264 C C . LYS B 1 144 ? 0.794 -7.258 7.289 1 83.81 144 LYS B C 1
ATOM 2266 O O . LYS B 1 144 ? -0.349 -6.867 7.043 1 83.81 144 LYS B O 1
#

Nearest PDB structures (foldseek):
  8dws-assembly1_A  TM=8.301E-01  e=8.159E-06  Homo sapiens
  8dwu-assembly1_J  TM=8.445E-01  e=1.149E-05  Homo sapiens
  8dwv-assembly1_E  TM=8.096E-01  e=1.541E-05  Homo sapiens
  8h37-assembly1_A  TM=7.503E-01  e=1.959E-03  Homo sapiens
  8h37-assembly1_P  TM=7.472E-01  e=3.356E-03  Homo sapiens

Sequence (288 aa):
MEESSSGHIEICDMEADVFKTLLYFIYTDSVPLLDVVMAGHLLVAADRYDIPRLKVICEEKLCSHIDSNMVATSLALAEQHGFRRLKEACFQFLASPSNLEAMMAIEGYEHLKSSCPSVFRELIARILPAEWNAAKDIVMTMWKMEESSSGHIEICDMEADVFKTLLYFIYTDSVPLLDVVMAGHLLVAADRYDIPRLKVICEEKLCSHIDSNMVATSLALAEQHGFRRLKEACFQFLASPSNLEAMMAIEGYEHLKSSCPSVFRELIARILPAEWNAAKDIVMTMWK

Organism: Hordeum vulgare subsp. vulgare (NCBI:txid112509)

InterPro domains:
  IPR000210 BTB/POZ domain [PF00651] (2-65)
  IPR011333 SKP1/BTB/POZ domain superfamily [G3DSA:3.30.710.10] (1-67)
  IPR011333 SKP1/BTB/POZ domain superfamily [SSF54695] (1-64)
  IPR045005 BTB/POZ and MATH domain-containing protein 1-6 [PTHR26379] (8-124)
  IPR056423 BPM/SPOP, BACK domain [PF24570] (70-124)

Radius of gyration: 29.02 Å; Cα contacts (8 Å, |Δi|>4): 280; chains: 2; bounding box: 40×102×71 Å

Foldseek 3Di:
DPPPPPPPPPPPPQDPVLVVQLVVCVVPVDRPDDDLVSLLSNLVVCLVVVPPSSNVVSLVNNLVDDALACLLVQCLSCVVSVVPSSNVSSLVQCLDVVSVVSNCPYPSNVVSCPRPVLSVLVSVLVNDDPVPVVVNVCSNPVPD/DPPPPPPPPPPPPQDPVLVVQLVVCVVPVDRPDDALVSLLSNLVVCLVVVPVSSNVVSLVRNLVDDALACLLVQCLSCVVSVVPSSNVSSLVQCLDVVSVVSNCPYPSVVVSCPRPVLSVLVSVLVNDDPVPVVVNVCSNPVPD

Solvent-accessible surface area (backbone atoms only — not comparable to full-atom values): 16261 Å² total; per-residue (Å²): 132,84,78,74,75,72,72,77,68,76,75,67,91,61,55,65,69,56,50,51,51,49,51,45,22,76,74,67,76,48,74,90,82,70,50,64,69,55,24,55,56,43,27,54,48,21,58,73,70,67,36,63,70,56,25,52,53,22,46,49,54,45,55,73,62,69,44,55,88,43,33,37,54,50,34,40,52,14,64,76,70,63,36,59,68,47,34,50,44,38,50,58,56,45,71,33,52,68,44,40,42,51,26,63,72,40,72,44,31,59,51,27,56,73,74,43,52,67,57,51,43,54,50,52,43,66,68,41,61,84,78,36,54,56,57,32,48,47,38,66,71,62,52,119,132,84,78,74,74,73,71,77,67,74,73,68,90,61,55,66,68,56,50,51,52,51,52,46,23,75,74,68,75,48,73,90,83,70,51,64,69,54,23,54,57,44,27,54,49,20,57,72,68,67,34,65,70,57,25,52,54,22,46,49,53,44,54,75,62,70,44,55,86,44,34,38,54,49,35,40,52,13,65,74,70,63,37,60,69,47,32,51,44,37,50,58,56,46,70,33,55,68,42,39,43,50,28,64,74,40,73,42,32,60,51,27,55,71,75,43,52,67,56,53,43,55,50,51,41,66,66,39,60,84,77,36,54,55,57,33,49,48,38,65,71,65,53,118